Protein AF-0000000087034330 (afdb_homodimer)

Foldseek 3Di:
DDDPDDDDDDDPDDDDPPPPPPPPPPPPPPPPPVPPPPPDQWAWEEEPPDPDIDTHHLVVDDFDVRVVCVVCVVVVNPPQDDVPGQKFKWFQFQVRDIGGPDPDGSVVCSNTGRHMYIYTPVVVVVVVVVPDDPDDDPDD/DDDPDDDDDDCVDDPDPPPPPPPPPPPPPPPPPPPDVPPDQWAWEAEPPDPDIDTHHLVVDDADVRVQCVVCVVVVNPPQDDVPGQKFKWFQFPVRDIGGPDPDGSVVCSNTGRHMYIYTPVVVVCVVCPVPDPDPDDDD

Structure (mmCIF, N/CA/C/O backbone):
data_AF-0000000087034330-model_v1
#
loop_
_entity.id
_entity.type
_entity.pdbx_description
1 polymer 'Auxin-responsive protein'
#
loop_
_atom_site.group_PDB
_atom_site.id
_atom_site.type_symbol
_atom_site.label_atom_id
_atom_site.label_alt_id
_atom_site.label_comp_id
_atom_site.label_asym_id
_atom_site.label_entity_id
_atom_site.label_seq_id
_atom_site.pdbx_PDB_ins_code
_atom_site.Cartn_x
_atom_site.Cartn_y
_atom_site.Cartn_z
_atom_site.occupancy
_atom_site.B_iso_or_equiv
_atom_site.auth_seq_id
_atom_site.auth_comp_id
_atom_site.auth_asym_id
_atom_site.auth_atom_id
_atom_site.pdbx_PDB_model_num
ATOM 1 N N . MET A 1 1 ? -30.078 -72.5 56.219 1 22.84 1 MET A N 1
ATOM 2 C CA . MET A 1 1 ? -31.109 -72.312 55.219 1 22.84 1 MET A CA 1
ATOM 3 C C . MET A 1 1 ? -30.797 -71.125 54.344 1 22.84 1 MET A C 1
ATOM 5 O O . MET A 1 1 ? -30.25 -70.125 54.812 1 22.84 1 MET A O 1
ATOM 9 N N . PRO A 1 2 ? -31.312 -71.062 52.969 1 22.97 2 PRO A N 1
ATOM 10 C CA . PRO A 1 2 ? -30.938 -70.375 51.719 1 22.97 2 PRO A CA 1
ATOM 11 C C . PRO A 1 2 ? -31.031 -68.875 51.781 1 22.97 2 PRO A C 1
ATOM 13 O O . PRO A 1 2 ? -31.656 -68.312 52.688 1 22.97 2 PRO A O 1
ATOM 16 N N . VAL A 1 3 ? -31 -68.25 50.5 1 24.92 3 VAL A N 1
ATOM 17 C CA . VAL A 1 3 ? -30.5 -67.5 49.344 1 24.92 3 VAL A CA 1
ATOM 18 C C . VAL A 1 3 ? -31.484 -66.438 49 1 24.92 3 VAL A C 1
ATOM 20 O O . VAL A 1 3 ? -32.188 -66.5 48 1 24.92 3 VAL A O 1
ATOM 23 N N . ALA A 1 4 ? -32.156 -65.875 50.062 1 23.12 4 ALA A N 1
ATOM 24 C CA . ALA A 1 4 ? -33.375 -65.125 49.656 1 23.12 4 ALA A CA 1
ATOM 25 C C . ALA A 1 4 ? -33.062 -64.125 48.531 1 23.12 4 ALA A C 1
ATOM 27 O O . ALA A 1 4 ? -32.188 -63.281 48.688 1 23.12 4 ALA A O 1
ATOM 28 N N . SER A 1 5 ? -33.531 -64.375 47.312 1 20.45 5 SER A N 1
ATOM 29 C CA . SER A 1 5 ? -33.469 -64.125 45.875 1 20.45 5 SER A CA 1
ATOM 30 C C . SER A 1 5 ? -33.938 -62.719 45.562 1 20.45 5 SER A C 1
ATOM 32 O O . SER A 1 5 ? -33.438 -62.094 44.625 1 20.45 5 SER A O 1
ATOM 34 N N . HIS A 1 6 ? -35.125 -62.188 46.188 1 22.31 6 HIS A N 1
ATOM 35 C CA . HIS A 1 6 ? -36.094 -61.812 45.188 1 22.31 6 HIS A CA 1
ATOM 36 C C . HIS A 1 6 ? -35.75 -60.469 44.562 1 22.31 6 HIS A C 1
ATOM 38 O O . HIS A 1 6 ? -36.25 -60.156 43.469 1 22.31 6 HIS A O 1
ATOM 44 N N . ILE A 1 7 ? -35.438 -59.531 45.438 1 27.03 7 ILE A N 1
ATOM 45 C CA . ILE A 1 7 ? -36.219 -58.312 45.219 1 27.03 7 ILE A CA 1
ATOM 46 C C . ILE A 1 7 ? -35.844 -57.719 43.844 1 27.03 7 ILE A C 1
ATOM 48 O O . ILE A 1 7 ? -34.656 -57.5 43.562 1 27.03 7 ILE A O 1
ATOM 52 N N . ASP A 1 8 ? -36.781 -57.312 43.094 1 24.39 8 ASP A N 1
ATOM 53 C CA . ASP A 1 8 ? -37.375 -57.094 41.781 1 24.39 8 ASP A CA 1
ATOM 54 C C . ASP A 1 8 ? -36.656 -55.969 41.062 1 24.39 8 ASP A C 1
ATOM 56 O O . ASP A 1 8 ? -35.844 -55.25 41.656 1 24.39 8 ASP A O 1
ATOM 60 N N . GLN A 1 9 ? -37.375 -54.75 40.781 1 21.52 9 GLN A N 1
ATOM 61 C CA . GLN A 1 9 ? -37.969 -54.219 39.531 1 21.52 9 GLN A CA 1
ATOM 62 C C . GLN A 1 9 ? -37.031 -53.25 38.844 1 21.52 9 GLN A C 1
ATOM 64 O O . GLN A 1 9 ? -36.156 -52.656 39.5 1 21.52 9 GLN A O 1
ATOM 69 N N . ASN A 1 10 ? -37.438 -52.75 37.625 1 23.69 10 ASN A N 1
ATOM 70 C CA . ASN A 1 10 ? -37.062 -52.5 36.219 1 23.69 10 ASN A CA 1
ATOM 71 C C . ASN A 1 10 ? -36.438 -51.125 36.062 1 23.69 10 ASN A C 1
ATOM 73 O O . ASN A 1 10 ? -35.281 -51 35.625 1 23.69 10 ASN A O 1
ATOM 77 N N . PRO A 1 11 ? -37.25 -49.969 35.375 1 25.75 11 PRO A N 1
ATOM 78 C CA . PRO A 1 11 ? -37 -49.5 34 1 25.75 11 PRO A CA 1
ATOM 79 C C . PRO A 1 11 ? -36.25 -48.156 33.969 1 25.75 11 PRO A C 1
ATOM 81 O O . PRO A 1 11 ? -36.812 -47.125 34.344 1 25.75 11 PRO A O 1
ATOM 84 N N . ARG A 1 12 ? -35.406 -47.812 34.719 1 23.34 12 ARG A N 1
ATOM 85 C CA . ARG A 1 12 ? -35 -46.406 34.812 1 23.34 12 ARG A CA 1
ATOM 86 C C . ARG A 1 12 ? -34.562 -45.875 33.438 1 23.34 12 ARG A C 1
ATOM 88 O O . ARG A 1 12 ? -33.375 -45.688 33.188 1 23.34 12 ARG A O 1
ATOM 95 N N . THR A 1 13 ? -35.094 -46.344 32.281 1 22.84 13 THR A N 1
ATOM 96 C CA . THR A 1 13 ? -34.406 -46 31.047 1 22.84 13 THR A CA 1
ATOM 97 C C . THR A 1 13 ? -34.469 -44.5 30.781 1 22.84 13 THR A C 1
ATOM 99 O O . THR A 1 13 ? -33.781 -44 29.891 1 22.84 13 THR A O 1
ATOM 102 N N . SER A 1 14 ? -35.438 -43.719 31.312 1 21.75 14 SER A N 1
ATOM 103 C CA . SER A 1 14 ? -35.938 -42.844 30.266 1 21.75 14 SER A CA 1
ATOM 104 C C . SER A 1 14 ? -34.844 -41.938 29.703 1 21.75 14 SER A C 1
ATOM 106 O O . SER A 1 14 ? -33.75 -41.875 30.281 1 21.75 14 SER A O 1
ATOM 108 N N . LYS A 1 15 ? -35.281 -40.5 29.484 1 20.08 15 LYS A N 1
ATOM 109 C CA . LYS A 1 15 ? -35.438 -39.719 28.266 1 20.08 15 LYS A CA 1
ATOM 110 C C . LYS A 1 15 ? -34.156 -38.969 27.906 1 20.08 15 LYS A C 1
ATOM 112 O O . LYS A 1 15 ? -33.688 -39.094 26.781 1 20.08 15 LYS A O 1
ATOM 117 N N . GLY A 1 16 ? -34.031 -37.562 28.141 1 22.69 16 GLY A N 1
ATOM 118 C CA . GLY A 1 16 ? -34.062 -36.5 27.125 1 22.69 16 GLY A CA 1
ATOM 119 C C . GLY A 1 16 ? -32.688 -36.062 26.672 1 22.69 16 GLY A C 1
ATOM 120 O O . GLY A 1 16 ? -31.781 -35.906 27.484 1 22.69 16 GLY A O 1
ATOM 121 N N . HIS A 1 17 ? -32.312 -36.438 25.422 1 28.2 17 HIS A N 1
ATOM 122 C CA . HIS A 1 17 ? -31.234 -36.094 24.484 1 28.2 17 HIS A CA 1
ATOM 123 C C . HIS A 1 17 ? -31 -34.594 24.469 1 28.2 17 HIS A C 1
ATOM 125 O O . HIS A 1 17 ? -31.875 -33.812 24.047 1 28.2 17 HIS A O 1
ATOM 131 N N . LYS A 1 18 ? -30.562 -34.062 25.609 1 26.25 18 LYS A N 1
ATOM 132 C CA . LYS A 1 18 ? -30.188 -32.656 25.516 1 26.25 18 LYS A CA 1
ATOM 133 C C . LYS A 1 18 ? -29.422 -32.375 24.234 1 26.25 18 LYS A C 1
ATOM 135 O O . LYS A 1 18 ? -28.5 -33.094 23.875 1 26.25 18 LYS A O 1
ATOM 140 N N . GLN A 1 19 ? -30.141 -31.672 23.219 1 25.16 19 GLN A N 1
ATOM 141 C CA . GLN A 1 19 ? -29.734 -31.078 21.953 1 25.16 19 GLN A CA 1
ATOM 142 C C . GLN A 1 19 ? -28.406 -30.344 22.094 1 25.16 19 GLN A C 1
ATOM 144 O O . GLN A 1 19 ? -28.25 -29.5 22.984 1 25.16 19 GLN A O 1
ATOM 149 N N . VAL A 1 20 ? -27.312 -31.078 21.844 1 26.59 20 VAL A N 1
ATOM 150 C CA . VAL A 1 20 ? -26.031 -30.5 21.469 1 26.59 20 VAL A CA 1
ATOM 151 C C . VAL A 1 20 ? -26.234 -29.25 20.625 1 26.59 20 VAL A C 1
ATOM 153 O O . VAL A 1 20 ? -26.703 -29.328 19.484 1 26.59 20 VAL A O 1
ATOM 156 N N . ALA A 1 21 ? -26.75 -28.172 21.125 1 25.08 21 ALA A N 1
ATOM 157 C CA . ALA A 1 21 ? -26.766 -26.906 20.406 1 25.08 21 ALA A CA 1
ATOM 158 C C . ALA A 1 21 ? -25.453 -26.656 19.672 1 25.08 21 ALA A C 1
ATOM 160 O O . ALA A 1 21 ? -24.391 -26.656 20.281 1 25.08 21 ALA A O 1
ATOM 161 N N . SER A 1 22 ? -25.234 -27.25 18.531 1 21.88 22 SER A N 1
ATOM 162 C CA . SER A 1 22 ? -24.234 -26.906 17.531 1 21.88 22 SER A CA 1
ATOM 163 C C . SER A 1 22 ? -24.047 -25.406 17.422 1 21.88 22 SER A C 1
ATOM 165 O O . SER A 1 22 ? -25.016 -24.672 17.188 1 21.88 22 SER A O 1
ATOM 167 N N . LYS A 1 23 ? -23.297 -24.797 18.188 1 26.75 23 LYS A N 1
ATOM 168 C CA . LYS A 1 23 ? -22.797 -23.469 17.891 1 26.75 23 LYS A CA 1
ATOM 169 C C . LYS A 1 23 ? -22.516 -23.297 16.406 1 26.75 23 LYS A C 1
ATOM 171 O O . LYS A 1 23 ? -21.609 -23.938 15.867 1 26.75 23 LYS A O 1
ATOM 176 N N . THR A 1 24 ? -23.578 -23.266 15.555 1 25.16 24 THR A N 1
ATOM 177 C CA . THR A 1 24 ? -23.453 -22.766 14.188 1 25.16 24 THR A CA 1
ATOM 178 C C . THR A 1 24 ? -22.469 -21.609 14.125 1 25.16 24 THR A C 1
ATOM 180 O O . THR A 1 24 ? -22.625 -20.609 14.844 1 25.16 24 THR A O 1
ATOM 183 N N . VAL A 1 25 ? -21.172 -21.844 13.984 1 28.92 25 VAL A N 1
ATOM 184 C CA . VAL A 1 25 ? -20.297 -20.828 13.414 1 28.92 25 VAL A CA 1
ATOM 185 C C . VAL A 1 25 ? -21.062 -19.984 12.406 1 28.92 25 VAL A C 1
ATOM 187 O O . VAL A 1 25 ? -21.484 -20.484 11.359 1 28.92 25 VAL A O 1
ATOM 190 N N . THR A 1 26 ? -22.016 -19.25 12.922 1 28.05 26 THR A N 1
ATOM 191 C CA . THR A 1 26 ? -22.594 -18.25 12.023 1 28.05 26 THR A CA 1
ATOM 192 C C . THR A 1 26 ? -21.531 -17.719 11.062 1 28.05 26 THR A C 1
ATOM 194 O O . THR A 1 26 ? -20.406 -17.422 11.469 1 28.05 26 THR A O 1
ATOM 197 N N . GLN A 1 27 ? -21.359 -18.391 9.891 1 30.77 27 GLN A N 1
ATOM 198 C CA . GLN A 1 27 ? -20.781 -17.734 8.711 1 30.77 27 GLN A CA 1
ATOM 199 C C . GLN A 1 27 ? -21.031 -16.234 8.734 1 30.77 27 GLN A C 1
ATOM 201 O O . GLN A 1 27 ? -22.188 -15.789 8.75 1 30.77 27 GLN A O 1
ATOM 206 N N . GLY A 1 28 ? -20.375 -15.469 9.516 1 29.83 28 GLY A N 1
ATOM 207 C CA . GLY A 1 28 ? -20.438 -14.023 9.391 1 29.83 28 GLY A CA 1
ATOM 208 C C . GLY A 1 28 ? -20.875 -13.562 8.008 1 29.83 28 GLY A C 1
ATOM 209 O O . GLY A 1 28 ? -20.5 -14.172 7.004 1 29.83 28 GLY A O 1
ATOM 210 N N . MET A 1 29 ? -22.156 -13.172 7.848 1 29.58 29 MET A N 1
ATOM 211 C CA . MET A 1 29 ? -22.594 -12.453 6.652 1 29.58 29 MET A CA 1
ATOM 212 C C . MET A 1 29 ? -21.438 -11.648 6.051 1 29.58 29 MET A C 1
ATOM 214 O O . MET A 1 29 ? -20.875 -10.773 6.715 1 29.58 29 MET A O 1
ATOM 218 N N . GLN A 1 30 ? -20.5 -12.305 5.375 1 34.91 30 GLN A N 1
ATOM 219 C CA . GLN A 1 30 ? -19.781 -11.406 4.484 1 34.91 30 GLN A CA 1
ATOM 220 C C . GLN A 1 30 ? -20.703 -10.305 3.955 1 34.91 30 GLN A C 1
ATOM 222 O O . GLN A 1 30 ? -21.688 -10.586 3.273 1 34.91 30 GLN A O 1
ATOM 227 N N . ALA A 1 31 ? -21.172 -9.352 4.672 1 33.5 31 ALA A N 1
ATOM 228 C CA . ALA A 1 31 ? -21.844 -8.195 4.07 1 33.5 31 ALA A CA 1
ATOM 229 C C . ALA A 1 31 ? -21.453 -8.047 2.604 1 33.5 31 ALA A C 1
ATOM 231 O O . ALA A 1 31 ? -20.266 -8.062 2.266 1 33.5 31 ALA A O 1
ATOM 232 N N . LYS A 1 32 ? -22.266 -8.57 1.798 1 36.84 32 LYS A N 1
ATOM 233 C CA . LYS A 1 32 ? -22.141 -8.133 0.409 1 36.84 32 LYS A CA 1
ATOM 234 C C . LYS A 1 32 ? -21.812 -6.648 0.325 1 36.84 32 LYS A C 1
ATOM 236 O O . LYS A 1 32 ? -22.641 -5.797 0.634 1 36.84 32 LYS A O 1
ATOM 241 N N . GLN A 1 33 ? -20.75 -6.215 0.869 1 38.5 33 GLN A N 1
ATOM 242 C CA . GLN A 1 33 ? -20.438 -4.848 0.466 1 38.5 33 GLN A CA 1
ATOM 243 C C . GLN A 1 33 ? -20.812 -4.605 -0.993 1 38.5 33 GLN A C 1
ATOM 245 O O . GLN A 1 33 ? -20.391 -5.344 -1.881 1 38.5 33 GLN A O 1
ATOM 250 N N . GLY A 1 34 ? -22.031 -4.43 -1.205 1 38.91 34 GLY A N 1
ATOM 251 C CA . GLY A 1 34 ? -22.328 -3.902 -2.529 1 38.91 34 GLY A CA 1
ATOM 252 C C . GLY A 1 34 ? -21.109 -3.301 -3.209 1 38.91 34 GLY A C 1
ATOM 253 O O . GLY A 1 34 ? -20.375 -2.512 -2.602 1 38.91 34 GLY A O 1
ATOM 254 N N . TYR A 1 35 ? -20.469 -4.156 -4.012 1 43.53 35 TYR A N 1
ATOM 255 C CA . TYR A 1 35 ? -19.344 -3.678 -4.816 1 43.53 35 TYR A CA 1
ATOM 256 C C . TYR A 1 35 ? -19.641 -2.295 -5.387 1 43.53 35 TYR A C 1
ATOM 258 O O . TYR A 1 35 ? -20.359 -2.168 -6.383 1 43.53 35 TYR A O 1
ATOM 266 N N . GLU A 1 36 ? -20.031 -1.439 -4.613 1 48.94 36 GLU A N 1
ATOM 267 C CA . GLU A 1 36 ? -20.047 -0.091 -5.176 1 48.94 36 GLU A CA 1
ATOM 268 C C . GLU A 1 36 ? -18.828 0.141 -6.074 1 48.94 36 GLU A C 1
ATOM 270 O O . GLU A 1 36 ? -17.797 -0.518 -5.922 1 48.94 36 GLU A O 1
ATOM 275 N N . THR A 1 37 ? -18.984 0.687 -7.211 1 55.28 37 THR A N 1
ATOM 276 C CA . THR A 1 37 ? -18.031 1.048 -8.242 1 55.28 37 THR A CA 1
ATOM 277 C C . THR A 1 37 ? -16.688 1.464 -7.621 1 55.28 37 THR A C 1
ATOM 279 O O . THR A 1 37 ? -16.625 2.473 -6.918 1 55.28 37 THR A O 1
ATOM 282 N N . CYS A 1 38 ? -15.93 0.449 -7.383 1 61.28 38 CYS A N 1
ATOM 283 C CA . CYS A 1 38 ? -14.602 0.647 -6.801 1 61.28 38 CYS A CA 1
ATOM 284 C C . CYS A 1 38 ? -13.812 1.68 -7.59 1 61.28 38 CYS A C 1
ATOM 286 O O . CYS A 1 38 ? -13.641 1.543 -8.805 1 61.28 38 CYS A O 1
ATOM 288 N N . ILE A 1 39 ? -13.641 2.836 -7.082 1 68.56 39 ILE A N 1
ATOM 289 C CA . ILE A 1 39 ? -12.883 3.941 -7.66 1 68.56 39 ILE A CA 1
ATOM 290 C C . ILE A 1 39 ? -11.43 3.523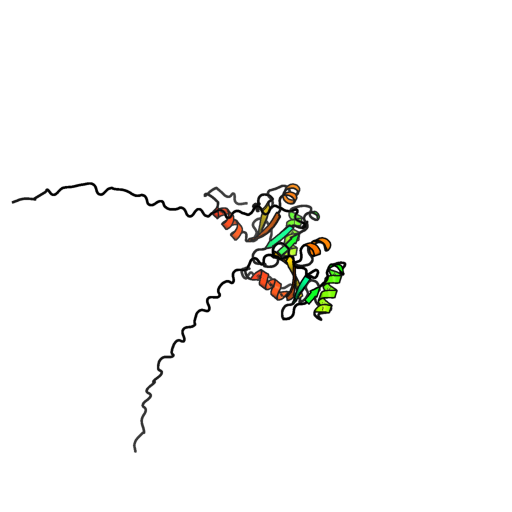 -7.859 1 68.56 39 ILE A C 1
ATOM 292 O O . ILE A 1 39 ? -10.758 4.008 -8.773 1 68.56 39 ILE A O 1
ATOM 296 N N . ARG A 1 40 ? -11.07 2.438 -7.234 1 82.75 40 ARG A N 1
ATOM 297 C CA . ARG A 1 40 ? -9.656 2.088 -7.32 1 82.75 40 ARG A CA 1
ATOM 298 C C . ARG A 1 40 ? -9.391 1.173 -8.508 1 82.75 40 ARG A C 1
ATOM 300 O O . ARG A 1 40 ? -9.961 0.083 -8.602 1 82.75 40 ARG A O 1
ATOM 307 N N . ARG A 1 41 ? -8.578 1.63 -9.359 1 88.88 41 ARG A N 1
ATOM 308 C CA . ARG A 1 41 ? -8.234 0.871 -10.562 1 88.88 41 ARG A CA 1
ATOM 309 C C . ARG A 1 41 ? -7.156 -0.166 -10.266 1 88.88 41 ARG A C 1
ATOM 311 O O . ARG A 1 41 ? -7.125 -1.23 -10.883 1 88.88 41 ARG A O 1
ATOM 318 N N . ARG A 1 42 ? -6.355 0.153 -9.281 1 96.44 42 ARG A N 1
ATOM 319 C CA . ARG A 1 42 ? -5.289 -0.781 -8.93 1 96.44 42 ARG A CA 1
ATOM 320 C C . ARG A 1 42 ? -5.773 -1.803 -7.906 1 96.44 42 ARG A C 1
ATOM 322 O O . ARG A 1 42 ? -6.805 -1.603 -7.262 1 96.44 42 ARG A O 1
ATOM 329 N N . VAL A 1 43 ? -5.074 -2.883 -7.824 1 98.38 43 VAL A N 1
ATOM 330 C CA . VAL A 1 43 ? -5.43 -3.961 -6.906 1 98.38 43 VAL A CA 1
ATOM 331 C C . VAL A 1 43 ? -4.57 -3.871 -5.645 1 98.38 43 VAL A C 1
ATOM 333 O O . VAL A 1 43 ? -3.346 -3.768 -5.727 1 98.38 43 VAL A O 1
ATOM 336 N N . LYS A 1 44 ? -5.219 -3.848 -4.492 1 98.62 44 LYS A N 1
ATOM 337 C CA . LYS A 1 44 ? -4.5 -3.836 -3.219 1 98.62 44 LYS A CA 1
ATOM 338 C C . LYS A 1 44 ? -3.723 -5.133 -3.016 1 98.62 44 LYS A C 1
ATOM 340 O O . LYS A 1 44 ? -4.207 -6.215 -3.363 1 98.62 44 LYS A O 1
ATOM 345 N N . VAL A 1 45 ? -2.584 -5.031 -2.432 1 98.81 45 VAL A N 1
ATOM 346 C CA . VAL A 1 45 ? -1.748 -6.172 -2.066 1 98.81 45 VAL A CA 1
ATOM 347 C C . VAL A 1 45 ? -1.395 -6.098 -0.583 1 98.81 45 VAL A C 1
ATOM 349 O O . VAL A 1 45 ? -0.862 -5.09 -0.114 1 98.81 45 VAL A O 1
ATOM 352 N N . HIS A 1 46 ? -1.719 -7.137 0.059 1 98.38 46 HIS A N 1
ATOM 353 C CA . HIS A 1 46 ? -1.386 -7.285 1.471 1 98.38 46 HIS A CA 1
ATOM 354 C C . HIS A 1 46 ? -0.425 -8.445 1.691 1 98.38 46 HIS A C 1
ATOM 356 O O . HIS A 1 46 ? -0.674 -9.562 1.226 1 98.38 46 HIS A O 1
ATOM 362 N N . MET A 1 47 ? 0.637 -8.117 2.389 1 97.62 47 MET A N 1
ATOM 363 C CA . MET A 1 47 ? 1.547 -9.203 2.756 1 97.62 47 MET A CA 1
ATOM 364 C C . MET A 1 47 ? 1.489 -9.477 4.254 1 97.62 47 MET A C 1
ATOM 366 O O . MET A 1 47 ? 1.472 -8.547 5.062 1 97.62 47 MET A O 1
ATOM 370 N N . GLN A 1 48 ? 1.461 -10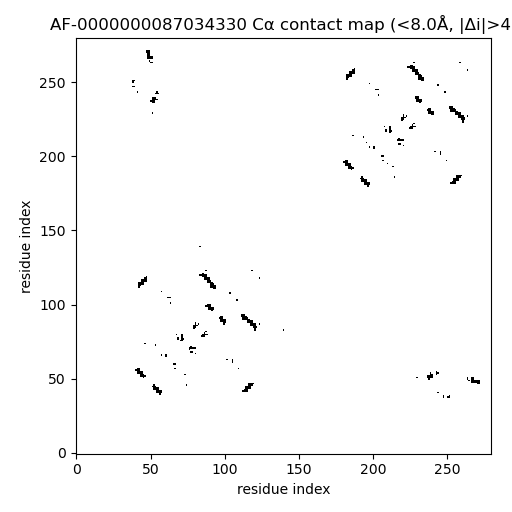.82 4.512 1 96.25 48 GLN A N 1
ATOM 371 C CA . GLN A 1 48 ? 1.492 -11.258 5.906 1 96.25 48 GLN A CA 1
ATOM 372 C C . GLN A 1 48 ? 2.654 -10.609 6.656 1 96.25 48 GLN A C 1
ATOM 374 O O . GLN A 1 48 ? 3.797 -10.656 6.195 1 96.25 48 GLN A O 1
ATOM 379 N N . GLY A 1 49 ? 2.266 -10.031 7.777 1 94.25 49 GLY A N 1
ATOM 380 C CA . GLY A 1 49 ? 3.285 -9.469 8.648 1 94.25 49 GLY A CA 1
ATOM 381 C C . GLY A 1 49 ? 3.613 -8.023 8.328 1 94.25 49 GLY A C 1
ATOM 382 O O . GLY A 1 49 ? 4.395 -7.383 9.031 1 94.25 49 GLY A O 1
ATOM 383 N N . ILE A 1 50 ? 3.137 -7.473 7.289 1 94.88 50 ILE A N 1
ATOM 384 C CA . ILE A 1 50 ? 3.354 -6.09 6.879 1 94.88 50 ILE A CA 1
ATOM 385 C C . ILE A 1 50 ? 2.066 -5.289 7.062 1 94.88 50 ILE A C 1
ATOM 387 O O . ILE A 1 50 ? 1.034 -5.617 6.473 1 94.88 50 ILE A O 1
ATOM 391 N N . ALA A 1 51 ? 2.08 -4.238 7.812 1 94.06 51 ALA A N 1
ATOM 392 C CA . ALA A 1 51 ? 0.888 -3.475 8.172 1 94.06 51 ALA A CA 1
ATOM 393 C C . ALA A 1 51 ? 0.467 -2.549 7.031 1 94.06 51 ALA A C 1
ATOM 395 O O . ALA A 1 51 ? -0.708 -2.195 6.914 1 94.06 51 ALA A O 1
ATOM 396 N N . VAL A 1 52 ? 1.424 -2.15 6.211 1 96.81 52 VAL A N 1
ATOM 397 C CA . VAL A 1 52 ? 1.169 -1.198 5.133 1 96.81 52 VAL A CA 1
ATOM 398 C C . VAL A 1 52 ? 0.936 -1.948 3.824 1 96.81 52 VAL A C 1
ATOM 400 O O . VAL A 1 52 ? 1.815 -2.672 3.352 1 96.81 52 VAL A O 1
ATOM 403 N N . ASP A 1 53 ? -0.234 -1.729 3.291 1 97.69 53 ASP A N 1
ATOM 404 C CA . ASP A 1 53 ? -0.57 -2.373 2.025 1 97.69 53 ASP A CA 1
ATOM 405 C C . ASP A 1 53 ? -0.01 -1.585 0.843 1 97.69 53 ASP A C 1
ATOM 407 O O . ASP A 1 53 ? 0.413 -0.437 0.999 1 97.69 53 ASP A O 1
ATOM 411 N N . ARG A 1 54 ? 0.075 -2.244 -0.312 1 98.38 54 ARG A N 1
ATOM 412 C CA . ARG A 1 54 ? 0.467 -1.681 -1.6 1 98.38 54 ARG A CA 1
ATOM 413 C C . ARG A 1 54 ? -0.636 -1.864 -2.637 1 98.38 54 ARG A C 1
ATOM 415 O O . ARG A 1 54 ? -1.638 -2.533 -2.373 1 98.38 54 ARG A O 1
ATOM 422 N N . ALA A 1 55 ? -0.545 -1.172 -3.709 1 98.56 55 ALA A N 1
ATOM 423 C CA . ALA A 1 55 ? -1.482 -1.304 -4.82 1 98.56 55 ALA A CA 1
ATOM 424 C C . ALA A 1 55 ? -0.746 -1.563 -6.133 1 98.56 55 ALA A C 1
ATOM 426 O O . ALA A 1 55 ? 0.194 -0.843 -6.477 1 98.56 55 ALA A O 1
ATOM 427 N N . VAL A 1 56 ? -1.236 -2.559 -6.895 1 98.62 56 VAL A N 1
ATOM 428 C CA . VAL A 1 56 ? -0.556 -2.936 -8.125 1 98.62 56 VAL A CA 1
ATOM 429 C C . VAL A 1 56 ? -1.478 -2.691 -9.32 1 98.62 56 VAL A C 1
ATOM 431 O O . VAL A 1 56 ? -2.682 -2.947 -9.242 1 98.62 56 VAL A O 1
ATOM 434 N N . ASP A 1 57 ? -0.839 -2.164 -10.383 1 98.12 57 ASP A N 1
ATOM 435 C CA . ASP A 1 57 ? -1.537 -1.961 -11.648 1 98.12 57 ASP A CA 1
ATOM 436 C C . ASP A 1 57 ? -1.428 -3.197 -12.539 1 98.12 57 ASP A C 1
ATOM 438 O O . ASP A 1 57 ? -0.424 -3.385 -13.227 1 98.12 57 ASP A O 1
ATOM 442 N N . LEU A 1 58 ? -2.469 -3.945 -12.68 1 98.06 58 LEU A N 1
ATOM 443 C CA . LEU A 1 58 ? -2.432 -5.18 -13.453 1 98.06 58 LEU A CA 1
ATOM 444 C C . LEU A 1 58 ? -2.396 -4.887 -14.953 1 98.06 58 LEU A C 1
ATOM 446 O O . LEU A 1 58 ? -1.931 -5.711 -15.742 1 98.06 58 LEU A O 1
ATOM 450 N N . THR A 1 59 ? -2.861 -3.688 -15.328 1 96.88 59 THR A N 1
ATOM 451 C CA . THR A 1 59 ? -2.928 -3.361 -16.75 1 96.88 59 THR A CA 1
ATOM 452 C C . THR A 1 59 ? -1.528 -3.141 -17.312 1 96.88 59 THR A C 1
ATOM 454 O O . THR A 1 59 ? -1.339 -3.152 -18.531 1 96.88 59 THR A O 1
ATOM 457 N N . ALA A 1 60 ? -0.613 -2.957 -16.422 1 97.12 60 ALA A N 1
ATOM 458 C CA . ALA A 1 60 ? 0.765 -2.734 -16.844 1 97.12 60 ALA A CA 1
ATOM 459 C C . ALA A 1 60 ? 1.527 -4.051 -16.953 1 97.12 60 ALA A C 1
ATOM 461 O O . ALA A 1 60 ? 2.707 -4.066 -17.312 1 97.12 60 ALA A O 1
ATOM 462 N N . LEU A 1 61 ? 0.882 -5.168 -16.656 1 98.31 61 LEU A N 1
ATOM 463 C CA . LEU A 1 61 ? 1.54 -6.469 -16.609 1 98.31 61 LEU A CA 1
ATOM 464 C C . LEU A 1 61 ? 1.037 -7.367 -17.734 1 98.31 61 LEU A C 1
ATOM 466 O O . LEU A 1 61 ? -0.122 -7.266 -18.141 1 98.31 61 LEU A O 1
ATOM 470 N N . LYS A 1 62 ? 1.854 -8.266 -18.125 1 98.06 62 LYS A N 1
ATOM 471 C CA . LYS A 1 62 ? 1.528 -9.117 -19.266 1 98.06 62 LYS A CA 1
ATOM 472 C C . LYS A 1 62 ? 1.128 -10.516 -18.812 1 98.06 62 LYS A C 1
ATOM 474 O O . LYS A 1 62 ? 0.619 -11.312 -19.609 1 98.06 62 LYS A O 1
ATOM 479 N N . GLY A 1 63 ? 1.468 -10.82 -17.594 1 98.25 63 GLY A N 1
ATOM 480 C CA . GLY A 1 63 ? 1.188 -12.164 -17.109 1 98.25 63 GLY A CA 1
ATOM 481 C C . GLY A 1 63 ? 1.645 -12.383 -15.68 1 98.25 63 GLY A C 1
ATOM 482 O O . GLY A 1 63 ? 2.043 -11.43 -15 1 98.25 63 GLY A O 1
ATOM 483 N N . TYR A 1 64 ? 1.647 -13.602 -15.32 1 98 64 TYR A N 1
ATOM 484 C CA . TYR A 1 64 ? 1.928 -13.969 -13.938 1 98 64 TYR A CA 1
ATOM 485 C C . TYR A 1 64 ? 3.398 -13.75 -13.602 1 98 64 TYR A C 1
ATOM 487 O O . TYR A 1 64 ? 3.738 -13.406 -12.469 1 98 64 TYR A O 1
ATOM 495 N N . ASP A 1 65 ? 4.215 -14.008 -14.547 1 97.5 65 ASP A N 1
ATOM 496 C CA . ASP A 1 65 ? 5.633 -13.766 -14.281 1 97.5 65 ASP A CA 1
ATOM 497 C C . ASP A 1 65 ? 5.887 -12.305 -13.93 1 97.5 65 ASP A C 1
ATOM 499 O O . ASP A 1 65 ? 6.617 -12.008 -12.984 1 97.5 65 ASP A O 1
ATOM 503 N N . ASP A 1 66 ? 5.277 -11.43 -14.719 1 98.38 66 ASP A N 1
ATOM 504 C CA . ASP A 1 66 ? 5.391 -10 -14.422 1 98.38 66 ASP A CA 1
ATOM 505 C C . ASP A 1 66 ? 4.812 -9.68 -13.039 1 98.38 66 ASP A C 1
ATOM 507 O O . ASP A 1 66 ? 5.375 -8.875 -12.297 1 98.38 66 ASP A O 1
ATOM 511 N N . LEU A 1 67 ? 3.711 -10.297 -12.695 1 98.56 67 LEU A N 1
ATOM 512 C CA . LEU A 1 67 ? 3.094 -10.062 -11.391 1 98.56 67 LEU A CA 1
ATOM 513 C C . LEU A 1 67 ? 4.035 -10.469 -10.266 1 98.56 67 LEU A C 1
ATOM 515 O O . LEU A 1 67 ? 4.254 -9.703 -9.32 1 98.56 67 LEU A O 1
ATOM 519 N N . ARG A 1 68 ? 4.512 -11.602 -10.391 1 98.06 68 ARG A N 1
ATOM 520 C CA . ARG A 1 68 ? 5.441 -12.109 -9.383 1 98.06 68 ARG A CA 1
ATOM 521 C C . ARG A 1 68 ? 6.605 -11.141 -9.18 1 98.06 68 ARG A C 1
ATOM 523 O O . ARG A 1 68 ? 6.918 -10.766 -8.047 1 98.06 68 ARG A O 1
ATOM 530 N N . ILE A 1 69 ? 7.258 -10.773 -10.25 1 98 69 ILE A N 1
ATOM 531 C CA . ILE A 1 69 ? 8.414 -9.883 -10.203 1 98 69 ILE A CA 1
ATOM 532 C C . ILE A 1 69 ? 8.016 -8.562 -9.555 1 98 69 ILE A C 1
ATOM 534 O O . ILE A 1 69 ? 8.742 -8.031 -8.711 1 98 69 ILE A O 1
ATOM 538 N N . GLU A 1 70 ? 6.871 -7.988 -9.992 1 98.38 70 GLU A N 1
ATOM 539 C CA . GLU A 1 70 ? 6.398 -6.719 -9.453 1 98.38 70 GLU A CA 1
ATOM 540 C C . GLU A 1 70 ? 6.145 -6.812 -7.953 1 98.38 70 GLU A C 1
ATOM 542 O O . GLU A 1 70 ? 6.551 -5.926 -7.195 1 98.38 70 GLU A O 1
ATOM 547 N N . LEU A 1 71 ? 5.523 -7.918 -7.523 1 98.56 71 LEU A N 1
ATOM 548 C CA . LEU A 1 71 ? 5.254 -8.109 -6.102 1 98.56 71 LEU A CA 1
ATOM 549 C C . LEU A 1 71 ? 6.555 -8.258 -5.316 1 98.56 71 LEU A C 1
ATOM 551 O O . LEU A 1 71 ? 6.688 -7.707 -4.223 1 98.56 71 LEU A O 1
ATOM 555 N N . GLU A 1 72 ? 7.43 -8.961 -5.836 1 98.19 72 GLU A N 1
ATOM 556 C CA . GLU A 1 72 ? 8.727 -9.133 -5.191 1 98.19 72 GLU A CA 1
ATOM 557 C C . GLU A 1 72 ? 9.438 -7.789 -5.012 1 98.19 72 GLU A C 1
ATOM 559 O O . GLU A 1 72 ? 10.047 -7.535 -3.973 1 98.19 72 GLU A O 1
ATOM 564 N N . LYS A 1 73 ? 9.367 -6.988 -5.965 1 97.38 73 LYS A N 1
ATOM 565 C CA . LYS A 1 73 ? 9.945 -5.648 -5.887 1 97.38 73 LYS A CA 1
ATOM 566 C C . LYS A 1 73 ? 9.234 -4.805 -4.832 1 97.38 73 LYS A C 1
ATOM 568 O O . LYS A 1 73 ? 9.883 -4.141 -4.02 1 97.38 73 LYS A O 1
ATOM 573 N N . MET A 1 74 ? 7.922 -4.871 -4.836 1 96.81 74 MET A N 1
ATOM 574 C CA . MET A 1 74 ? 7.102 -4.062 -3.936 1 96.81 74 MET A CA 1
ATOM 575 C C . MET A 1 74 ? 7.418 -4.379 -2.479 1 96.81 74 MET A C 1
ATOM 577 O O . MET A 1 74 ? 7.434 -3.484 -1.632 1 96.81 74 MET A O 1
ATOM 581 N N . PHE A 1 75 ? 7.742 -5.574 -2.191 1 96.19 75 PHE A N 1
ATOM 582 C CA . PHE A 1 75 ? 7.875 -5.984 -0.798 1 96.19 75 PHE A CA 1
ATOM 583 C C . PHE A 1 75 ? 9.305 -6.418 -0.493 1 96.19 75 PHE A C 1
ATOM 585 O O . PHE A 1 75 ? 9.578 -6.98 0.569 1 96.19 75 PHE A O 1
ATOM 592 N N . GLY A 1 76 ? 10.172 -6.223 -1.446 1 94.25 76 GLY A N 1
ATOM 593 C CA . GLY A 1 76 ? 11.586 -6.484 -1.222 1 94.25 76 GLY A CA 1
ATOM 594 C C . GLY A 1 76 ? 11.891 -7.953 -0.99 1 94.25 76 GLY A C 1
ATOM 595 O O . GLY A 1 76 ? 12.688 -8.297 -0.113 1 94.25 76 GLY A O 1
ATOM 596 N N . MET A 1 77 ? 11.219 -8.82 -1.744 1 94.19 77 MET A N 1
ATOM 597 C CA . MET A 1 77 ? 11.398 -10.258 -1.56 1 94.19 77 MET A CA 1
ATOM 598 C C . MET A 1 77 ? 11.844 -10.914 -2.857 1 94.19 77 MET A C 1
ATOM 600 O O . MET A 1 77 ? 11.273 -11.922 -3.275 1 94.19 77 MET A O 1
ATOM 604 N N . LYS A 1 78 ? 12.836 -10.406 -3.439 1 93 78 LYS A N 1
ATOM 605 C CA . LYS A 1 78 ? 13.289 -10.867 -4.75 1 93 78 LYS A CA 1
ATOM 606 C C . LYS A 1 78 ? 13.547 -12.375 -4.746 1 93 78 LYS A C 1
ATOM 608 O O . LYS A 1 78 ? 14.297 -12.883 -3.91 1 93 78 LYS A O 1
ATOM 613 N N . GLY A 1 79 ? 12.891 -13.102 -5.629 1 94.56 79 GLY A N 1
ATOM 614 C CA . GLY A 1 79 ? 13.117 -14.523 -5.867 1 94.56 79 GLY A CA 1
ATOM 615 C C . GLY A 1 79 ? 12.391 -15.414 -4.879 1 94.56 79 GLY A C 1
ATOM 616 O O . GLY A 1 79 ? 12.625 -16.625 -4.848 1 94.56 79 GLY A O 1
ATOM 617 N N . GLU A 1 80 ? 11.516 -14.875 -4.094 1 95.56 80 GLU A N 1
ATOM 618 C CA . GLU A 1 80 ? 10.93 -15.672 -3.023 1 95.56 80 GLU A CA 1
ATOM 619 C C . GLU A 1 80 ? 9.508 -16.109 -3.373 1 95.56 80 GLU A C 1
ATOM 621 O O . GLU A 1 80 ? 8.914 -16.938 -2.672 1 95.56 80 GLU A O 1
ATOM 626 N N . LEU A 1 81 ? 9.016 -15.68 -4.48 1 96.75 81 LEU A N 1
ATOM 627 C CA . LEU A 1 81 ? 7.637 -16 -4.84 1 96.75 81 LEU A CA 1
ATOM 628 C C . LEU A 1 81 ? 7.598 -17.062 -5.934 1 96.75 81 LEU A C 1
ATOM 630 O O . LEU A 1 81 ? 6.773 -16.984 -6.848 1 96.75 81 LEU A O 1
ATOM 634 N N . TYR A 1 82 ? 8.461 -17.984 -5.844 1 93.5 82 TYR A N 1
ATOM 635 C CA . TYR A 1 82 ? 8.445 -19.109 -6.77 1 93.5 82 TYR A CA 1
ATOM 636 C C . TYR A 1 82 ? 7.559 -20.234 -6.25 1 93.5 82 TYR A C 1
ATOM 638 O O . TYR A 1 82 ? 7.199 -20.25 -5.07 1 93.5 82 TYR A O 1
ATOM 646 N N . CYS A 1 83 ? 7.18 -21.062 -7.227 1 88.69 83 CYS A N 1
ATOM 647 C CA . CYS A 1 83 ? 6.316 -22.188 -6.875 1 88.69 83 CYS A CA 1
ATOM 648 C C . CYS A 1 83 ? 6.977 -23.078 -5.832 1 88.69 83 CYS A C 1
ATOM 650 O O . CYS A 1 83 ? 8.133 -23.469 -5.992 1 88.69 83 CYS A O 1
ATOM 652 N N . GLY A 1 84 ? 6.227 -23.297 -4.836 1 91.5 84 GLY A N 1
ATOM 653 C CA . GLY A 1 84 ? 6.75 -24.156 -3.785 1 91.5 84 GLY A CA 1
ATOM 654 C C . GLY A 1 84 ? 7.656 -23.438 -2.812 1 91.5 84 GLY A C 1
ATOM 655 O O . GLY A 1 84 ? 8.227 -24.047 -1.907 1 91.5 84 GLY A O 1
ATOM 656 N N . GLY A 1 85 ? 7.859 -22.172 -2.996 1 94.56 85 GLY A N 1
ATOM 657 C CA . GLY A 1 85 ? 8.695 -21.375 -2.115 1 94.56 85 GLY A CA 1
ATOM 658 C C . GLY A 1 85 ? 8.031 -21.047 -0.793 1 94.56 85 GLY A C 1
ATOM 659 O O . GLY A 1 85 ? 6.957 -21.562 -0.487 1 94.56 85 GLY A O 1
ATOM 660 N N . PRO A 1 86 ? 8.672 -20.203 0.027 1 96.94 86 PRO A N 1
ATOM 661 C CA . PRO A 1 86 ? 8.203 -19.922 1.385 1 96.94 86 PRO A CA 1
ATOM 662 C C . PRO A 1 86 ? 6.93 -19.078 1.404 1 96.94 86 PRO A C 1
ATOM 664 O O . PRO A 1 86 ? 6.23 -19.031 2.42 1 96.94 86 PRO A O 1
ATOM 667 N N . TRP A 1 87 ? 6.703 -18.422 0.305 1 97.75 87 TRP A N 1
ATOM 668 C CA . TRP A 1 87 ? 5.539 -17.547 0.209 1 97.75 87 TRP A CA 1
ATOM 669 C C . TRP A 1 87 ? 4.613 -18 -0.913 1 97.75 87 TRP A C 1
ATOM 671 O O . TRP A 1 87 ? 5.062 -18.578 -1.908 1 97.75 87 TRP A O 1
ATOM 681 N N . SER A 1 88 ? 3.396 -17.719 -0.697 1 97.25 88 SER A N 1
ATOM 682 C CA . SER A 1 88 ? 2.361 -17.969 -1.692 1 97.25 88 SER A CA 1
ATOM 683 C C . SER A 1 88 ? 1.521 -16.719 -1.95 1 97.25 88 SER A C 1
ATOM 685 O O . SER A 1 88 ? 1.273 -15.938 -1.034 1 97.25 88 SER A O 1
ATOM 687 N N . ILE A 1 89 ? 1.077 -16.594 -3.164 1 98.69 89 ILE A N 1
ATOM 688 C CA . ILE A 1 89 ? 0.177 -15.5 -3.539 1 98.69 89 ILE A CA 1
ATOM 689 C C . ILE A 1 89 ? -1.249 -16.031 -3.664 1 98.69 89 ILE A C 1
ATOM 691 O O . ILE A 1 89 ? -1.504 -16.969 -4.422 1 98.69 89 ILE A O 1
ATOM 695 N N . VAL A 1 90 ? -2.133 -15.461 -2.932 1 98.5 90 VAL A N 1
ATOM 696 C CA . VAL A 1 90 ? -3.555 -15.781 -3.014 1 98.5 90 VAL A CA 1
ATOM 697 C C . VAL A 1 90 ? -4.359 -14.5 -3.24 1 98.5 90 VAL A C 1
ATOM 699 O O . VAL A 1 90 ? -3.807 -13.398 -3.199 1 98.5 90 VAL A O 1
ATOM 702 N N . PHE A 1 91 ? -5.586 -14.719 -3.568 1 98.44 91 PHE A N 1
ATOM 703 C CA . PHE A 1 91 ? -6.391 -13.531 -3.832 1 98.44 91 PHE A CA 1
ATOM 704 C C . PHE A 1 91 ? -7.859 -13.797 -3.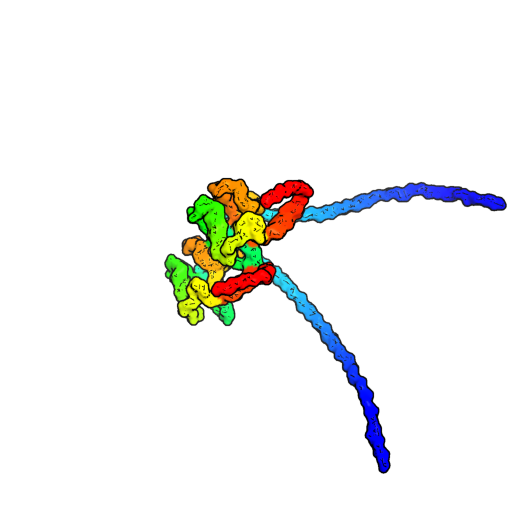525 1 98.44 91 PHE A C 1
ATOM 706 O O . PHE A 1 91 ? -8.289 -14.953 -3.467 1 98.44 91 PHE A O 1
ATOM 713 N N . ILE A 1 92 ? -8.609 -12.703 -3.285 1 98.25 92 ILE A N 1
ATOM 714 C CA . ILE A 1 92 ? -10.07 -12.727 -3.219 1 98.25 92 ILE A CA 1
ATOM 715 C C . ILE A 1 92 ? -10.648 -12.453 -4.605 1 98.25 92 ILE A C 1
ATOM 717 O O . ILE A 1 92 ? -10.289 -11.469 -5.25 1 98.25 92 ILE A O 1
ATOM 721 N N . ASP A 1 93 ? -11.531 -13.328 -4.984 1 96.81 93 ASP A N 1
ATOM 722 C CA . ASP A 1 93 ? -12.133 -13.125 -6.301 1 96.81 93 ASP A CA 1
ATOM 723 C C . ASP A 1 93 ? -13.406 -12.289 -6.199 1 96.81 93 ASP A C 1
ATOM 725 O O . ASP A 1 93 ? -13.719 -11.75 -5.137 1 96.81 93 ASP A O 1
ATOM 729 N N . ASP A 1 94 ? -14.133 -12.148 -7.34 1 95.5 94 ASP A N 1
ATOM 730 C CA . ASP A 1 94 ? -15.297 -11.266 -7.422 1 95.5 94 ASP A CA 1
ATOM 731 C C . ASP A 1 94 ? -16.484 -11.844 -6.652 1 95.5 94 ASP A C 1
ATOM 733 O O . ASP A 1 94 ? -17.453 -11.133 -6.371 1 95.5 94 ASP A O 1
ATOM 737 N N . GLU A 1 95 ? -16.328 -13.141 -6.215 1 95.88 95 GLU A N 1
ATOM 738 C CA . GLU A 1 95 ? -17.359 -13.773 -5.402 1 95.88 95 GLU A CA 1
ATOM 739 C C . GLU A 1 95 ? -17 -13.742 -3.92 1 95.88 95 GLU A C 1
ATOM 741 O O . GLU A 1 95 ? -17.781 -14.156 -3.07 1 95.88 95 GLU A O 1
ATOM 746 N N . GLY A 1 96 ? -15.797 -13.32 -3.646 1 96.12 96 GLY A N 1
ATOM 747 C CA . GLY A 1 96 ? -15.367 -13.219 -2.26 1 96.12 96 GLY A CA 1
ATOM 748 C C . GLY A 1 96 ? -14.633 -14.453 -1.771 1 96.12 96 GLY A C 1
ATOM 749 O O . GLY A 1 96 ? -14.336 -14.57 -0.581 1 96.12 96 GLY A O 1
ATOM 750 N N . ASP A 1 97 ? -14.375 -15.375 -2.662 1 96.38 97 ASP A N 1
ATOM 751 C CA . ASP A 1 97 ? -13.633 -16.578 -2.307 1 96.38 97 ASP A CA 1
ATOM 752 C C . ASP A 1 97 ? -12.125 -16.359 -2.41 1 96.38 97 ASP A C 1
ATOM 754 O O . ASP A 1 97 ? -11.656 -15.68 -3.334 1 96.38 97 ASP A O 1
ATOM 758 N N . MET A 1 98 ? -11.391 -16.953 -1.494 1 96.75 98 MET A N 1
ATOM 759 C CA . MET A 1 98 ? -9.938 -16.922 -1.59 1 96.75 98 MET A CA 1
ATOM 760 C C . MET A 1 98 ? -9.43 -18 -2.549 1 96.75 98 MET A C 1
ATOM 762 O O . MET A 1 98 ? -9.773 -19.172 -2.402 1 96.75 98 MET A O 1
ATOM 766 N N . MET A 1 99 ? -8.617 -17.531 -3.543 1 97.75 99 MET A N 1
ATOM 767 C CA . MET A 1 99 ? -8.117 -18.406 -4.609 1 97.75 99 MET A CA 1
ATOM 768 C C . MET A 1 99 ? -6.598 -18.344 -4.688 1 97.75 99 MET A C 1
ATOM 770 O O . MET A 1 99 ? -5.996 -17.297 -4.453 1 97.75 99 MET A O 1
ATOM 774 N N . LEU A 1 100 ? -5.98 -19.5 -4.98 1 96.69 100 LEU A N 1
ATOM 775 C CA . LEU A 1 100 ? -4.559 -19.5 -5.305 1 96.69 100 LEU A CA 1
ATOM 776 C C . LEU A 1 100 ? -4.309 -18.812 -6.637 1 96.69 100 LEU A C 1
ATOM 778 O O . LEU A 1 100 ? -5.039 -19.031 -7.605 1 96.69 100 LEU A O 1
ATOM 782 N N . VAL A 1 101 ? -3.301 -18.031 -6.672 1 98 101 VAL A N 1
ATOM 783 C CA . VAL A 1 101 ? -2.945 -17.359 -7.91 1 98 101 VAL A CA 1
ATOM 784 C C . VAL A 1 101 ? -2.277 -18.344 -8.867 1 98 101 VAL A C 1
ATOM 786 O O . VAL A 1 101 ? -1.417 -19.125 -8.461 1 98 101 VAL A O 1
ATOM 789 N N . GLY A 1 102 ? -2.631 -18.281 -10.188 1 97 102 GLY A N 1
ATOM 790 C CA . GLY A 1 102 ? -1.909 -19.047 -11.188 1 97 102 GLY A CA 1
ATOM 791 C C . GLY A 1 102 ? -2.779 -20.062 -11.906 1 97 102 GLY A C 1
ATOM 792 O O . GLY A 1 102 ? -2.395 -20.594 -12.953 1 97 102 GLY A O 1
ATOM 793 N N . ASP A 1 103 ? -4.008 -20.266 -11.383 1 96 103 ASP A N 1
ATOM 794 C CA . ASP A 1 103 ? -4.836 -21.328 -11.953 1 96 103 ASP A CA 1
ATOM 795 C C . ASP A 1 103 ? -5.68 -20.797 -13.109 1 96 103 ASP A C 1
ATOM 797 O O . ASP A 1 103 ? -6.059 -21.562 -14 1 96 103 ASP A O 1
ATOM 801 N N . ASP A 1 104 ? -5.988 -19.641 -13.18 1 97.31 104 ASP A N 1
ATOM 802 C CA . ASP A 1 104 ? -6.805 -19.031 -14.219 1 97.31 104 ASP A CA 1
ATOM 803 C C . ASP A 1 104 ? -5.934 -18.422 -15.312 1 97.31 104 ASP A C 1
ATOM 805 O O . ASP A 1 104 ? -4.812 -17.969 -15.055 1 97.31 104 ASP A O 1
ATOM 809 N N . PRO A 1 105 ? -6.504 -18.344 -16.578 1 97.81 105 PRO A N 1
ATOM 810 C CA . PRO A 1 105 ? -5.801 -17.5 -17.547 1 97.81 105 PRO A CA 1
ATOM 811 C C . PRO A 1 105 ? -5.641 -16.062 -17.078 1 97.81 105 PRO A C 1
ATOM 813 O O . PRO A 1 105 ? -6.535 -15.516 -16.438 1 97.81 105 PRO A O 1
ATOM 816 N N . TRP A 1 106 ? -4.566 -15.391 -17.422 1 98.25 106 TRP A N 1
ATOM 817 C CA . TRP A 1 106 ? -4.176 -14.07 -16.938 1 98.25 106 TRP A CA 1
ATOM 818 C C . TRP A 1 106 ? -5.305 -13.062 -17.125 1 98.25 106 TRP A C 1
ATOM 820 O O . TRP A 1 106 ? -5.637 -12.32 -16.203 1 98.25 106 TRP A O 1
ATOM 830 N N . VAL A 1 107 ? -5.934 -13.102 -18.328 1 98.06 107 VAL A N 1
ATOM 831 C CA . VAL A 1 107 ? -6.984 -12.141 -18.656 1 98.06 107 VAL A CA 1
ATOM 832 C C . VAL A 1 107 ? -8.156 -12.32 -17.688 1 98.06 107 VAL A C 1
ATOM 834 O O . VAL A 1 107 ? -8.727 -11.336 -17.203 1 98.06 107 VAL A O 1
ATOM 837 N N . GLU A 1 108 ? -8.484 -13.562 -17.438 1 98 108 GLU A N 1
ATOM 838 C CA . GLU A 1 108 ? -9.57 -13.852 -16.516 1 98 108 GLU A CA 1
ATOM 839 C C . GLU A 1 108 ? -9.203 -13.445 -15.094 1 98 108 GLU A C 1
ATOM 841 O O . GLU A 1 108 ? -10.023 -12.883 -14.367 1 98 108 GLU A O 1
ATOM 846 N N . PHE A 1 109 ? -7.996 -13.75 -14.648 1 98.38 109 PHE A N 1
ATOM 847 C CA . PHE A 1 109 ? -7.512 -13.352 -13.336 1 98.38 109 PHE A CA 1
ATOM 848 C C . PHE A 1 109 ? -7.691 -11.852 -13.125 1 98.38 109 PHE A C 1
ATOM 850 O O . PHE A 1 109 ? -8.211 -11.422 -12.094 1 98.38 109 PHE A O 1
ATOM 857 N N . CYS A 1 110 ? -7.367 -11.047 -14.117 1 98.19 110 CYS A N 1
ATOM 858 C CA . CYS A 1 110 ? -7.41 -9.594 -14.023 1 98.19 110 CYS A CA 1
ATOM 859 C C . CYS A 1 110 ? -8.836 -9.102 -13.836 1 98.19 110 CYS A C 1
ATOM 861 O O . CYS A 1 110 ? -9.062 -8.047 -13.234 1 98.19 110 CYS A O 1
ATOM 863 N N . LYS A 1 111 ? -9.773 -9.812 -14.336 1 96.88 111 LYS A N 1
ATOM 864 C CA . LYS A 1 111 ? -11.18 -9.422 -14.211 1 96.88 111 LYS A CA 1
ATOM 865 C C . LYS A 1 111 ? -11.742 -9.867 -12.859 1 96.88 111 LYS A C 1
ATOM 867 O O . LYS A 1 111 ? -12.656 -9.227 -12.328 1 96.88 111 LYS A O 1
ATOM 872 N N . LEU A 1 112 ? -11.195 -10.922 -12.266 1 96.25 112 LEU A N 1
ATOM 873 C CA . LEU A 1 112 ? -11.781 -11.57 -11.102 1 96.25 112 LEU A CA 1
ATOM 874 C C . LEU A 1 112 ? -11.188 -11.016 -9.812 1 96.25 112 LEU A C 1
ATOM 876 O O . LEU A 1 112 ? -11.867 -10.953 -8.781 1 96.25 112 LEU A O 1
ATOM 880 N N . VAL A 1 113 ? -9.922 -10.633 -9.82 1 98.25 113 VAL A N 1
ATOM 881 C CA . VAL A 1 113 ? -9.164 -10.367 -8.602 1 98.25 113 VAL A CA 1
ATOM 882 C C . VAL A 1 113 ? -9.672 -9.094 -7.941 1 98.25 113 VAL A C 1
ATOM 884 O O . VAL A 1 113 ? -9.836 -8.062 -8.602 1 98.25 113 VAL A O 1
ATOM 887 N N . ARG A 1 114 ? -9.859 -9.133 -6.637 1 97.5 114 ARG A N 1
ATOM 888 C CA . ARG A 1 114 ? -10.289 -7.969 -5.871 1 97.5 114 ARG A CA 1
ATOM 889 C C . ARG A 1 114 ? -9.203 -7.527 -4.895 1 97.5 114 ARG A C 1
ATOM 891 O O . ARG A 1 114 ? -9.055 -6.336 -4.621 1 97.5 114 ARG A O 1
ATOM 898 N N . LYS A 1 115 ? -8.477 -8.438 -4.367 1 98.56 115 LYS A N 1
ATOM 899 C CA . LYS A 1 115 ? -7.371 -8.172 -3.449 1 98.56 115 LYS A CA 1
ATOM 900 C C . LYS A 1 115 ? -6.359 -9.312 -3.463 1 98.56 115 LYS A C 1
ATOM 902 O O . LYS A 1 115 ? -6.738 -10.484 -3.504 1 98.56 115 LYS A O 1
ATOM 907 N N . ILE A 1 116 ? -5.113 -8.953 -3.449 1 98.81 116 ILE A N 1
ATOM 908 C CA . ILE A 1 116 ? -4.039 -9.938 -3.449 1 98.81 116 ILE A CA 1
ATOM 909 C C . ILE A 1 116 ? -3.422 -10.031 -2.055 1 98.81 116 ILE A C 1
ATOM 911 O O . ILE A 1 116 ? -3.201 -9.008 -1.398 1 98.81 116 ILE A O 1
ATOM 915 N N . TYR A 1 117 ? -3.164 -11.289 -1.706 1 98.69 117 TYR A N 1
ATOM 916 C CA . TYR A 1 117 ? -2.482 -1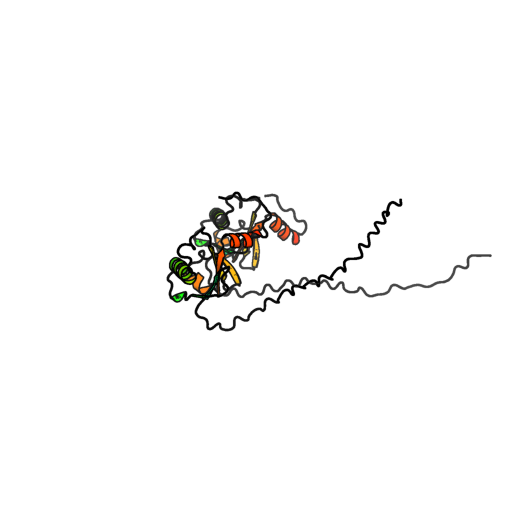1.57 -0.447 1 98.69 117 TYR A CA 1
ATOM 917 C C . TYR A 1 117 ? -1.214 -12.383 -0.682 1 98.69 117 TYR A C 1
ATOM 919 O O . TYR A 1 117 ? -1.193 -13.281 -1.521 1 98.69 117 TYR A O 1
ATOM 927 N N . ILE A 1 118 ? -0.24 -12 0.079 1 98.5 118 ILE A N 1
ATOM 928 C CA . ILE A 1 118 ? 0.968 -12.82 0.147 1 98.5 118 ILE A CA 1
ATOM 929 C C . ILE A 1 118 ? 1.116 -13.406 1.55 1 98.5 118 ILE A C 1
ATOM 931 O O . ILE A 1 118 ? 1.369 -12.672 2.51 1 98.5 118 ILE A O 1
ATOM 935 N N . TYR A 1 119 ? 0.96 -14.656 1.619 1 97.94 119 TYR A N 1
ATOM 936 C CA . TYR A 1 119 ? 1.057 -15.398 2.873 1 97.94 119 TYR A CA 1
ATOM 937 C C . TYR A 1 119 ? 2.168 -16.438 2.809 1 97.94 119 TYR A C 1
ATOM 939 O O . TYR A 1 119 ? 2.541 -16.891 1.725 1 97.94 119 TYR A O 1
ATOM 947 N N . SER A 1 120 ? 2.578 -16.719 4.023 1 97.31 120 SER A N 1
ATOM 948 C CA . SER A 1 120 ? 3.469 -17.875 4.035 1 97.31 120 SER A CA 1
ATOM 949 C C . SER A 1 120 ? 2.781 -19.109 3.469 1 97.31 120 SER A C 1
ATOM 951 O O . SER A 1 120 ? 1.579 -19.297 3.666 1 97.31 120 SER A O 1
ATOM 953 N N . THR A 1 121 ? 3.574 -19.906 2.777 1 96.81 121 THR A N 1
ATOM 954 C CA . THR A 1 121 ? 3.039 -21.141 2.217 1 96.81 121 THR A CA 1
ATOM 955 C C . THR A 1 121 ? 2.453 -22.016 3.314 1 96.81 121 THR A C 1
ATOM 957 O O . THR A 1 121 ? 1.421 -22.656 3.117 1 96.81 121 THR A O 1
ATOM 960 N N . GLU A 1 122 ? 3.049 -22.031 4.445 1 95.56 122 GLU A N 1
ATOM 961 C CA . GLU A 1 122 ? 2.533 -22.781 5.586 1 95.56 122 GLU A CA 1
ATOM 962 C C . GLU A 1 122 ? 1.142 -22.297 5.984 1 95.56 122 GLU A C 1
ATOM 964 O O . GLU A 1 122 ? 0.243 -23.094 6.23 1 95.56 122 GLU A O 1
ATOM 969 N N . LYS A 1 123 ? 0.962 -21.016 6.09 1 95.62 123 LYS A N 1
ATOM 970 C CA . LYS A 1 123 ? -0.339 -20.453 6.441 1 95.62 123 LYS A CA 1
ATOM 971 C C . LYS A 1 123 ? -1.399 -20.844 5.414 1 95.62 123 LYS A C 1
ATOM 973 O O . LYS A 1 123 ? -2.531 -21.172 5.777 1 95.62 123 LYS A O 1
ATOM 978 N N . VAL A 1 124 ? -1.039 -20.828 4.207 1 96 124 VAL A N 1
ATOM 979 C CA . VAL A 1 124 ? -1.987 -21.156 3.148 1 96 124 VAL A CA 1
ATOM 980 C C . VAL A 1 124 ? -2.406 -22.625 3.266 1 96 124 VAL A C 1
ATOM 982 O O . VAL A 1 124 ? -3.582 -22.953 3.094 1 96 124 VAL A O 1
ATOM 985 N N . LYS A 1 125 ? -1.485 -23.453 3.6 1 94.62 125 LYS A N 1
ATOM 986 C CA . LYS A 1 125 ? -1.793 -24.859 3.799 1 94.62 125 LYS A CA 1
ATOM 987 C C . LYS A 1 125 ? -2.785 -25.047 4.941 1 94.62 125 LYS A C 1
ATOM 989 O O . LYS A 1 125 ? -3.725 -25.844 4.828 1 94.62 125 LYS A O 1
ATOM 994 N N . LYS A 1 126 ? -2.586 -24.328 5.957 1 93.62 126 LYS A N 1
ATOM 995 C CA . LYS A 1 126 ? -3.461 -24.422 7.121 1 93.62 126 LYS A CA 1
ATOM 996 C C . LYS A 1 126 ? -4.863 -23.906 6.801 1 93.62 126 LYS A C 1
ATOM 998 O O . LYS A 1 126 ? -5.855 -24.438 7.309 1 93.62 126 LYS A O 1
ATOM 1003 N N . MET A 1 127 ? -4.941 -22.938 6.012 1 92.12 127 MET A N 1
ATOM 1004 C CA . MET A 1 127 ? -6.219 -22.359 5.602 1 92.12 127 MET A CA 1
ATOM 1005 C C . MET A 1 127 ? -6.984 -23.328 4.699 1 92.12 127 MET A C 1
ATOM 1007 O O . MET A 1 127 ? -8.219 -23.328 4.691 1 92.12 127 MET A O 1
ATOM 1011 N N . SER A 1 128 ? -6.27 -23.984 3.969 1 84.06 128 SER A N 1
ATOM 1012 C CA . SER A 1 128 ? -6.855 -24.906 3 1 84.06 128 SER A CA 1
ATOM 1013 C C . SER A 1 128 ? -7.289 -26.203 3.666 1 84.06 128 SER A C 1
ATOM 1015 O O . SER A 1 128 ? -8.234 -26.859 3.217 1 84.06 128 SER A O 1
ATOM 1017 N N . SER A 1 129 ? -6.48 -26.672 4.617 1 76.38 129 SER A N 1
ATOM 1018 C CA . SER A 1 129 ? -6.758 -27.922 5.297 1 76.38 129 SER A CA 1
ATOM 1019 C C . SER A 1 129 ? -7.977 -27.812 6.207 1 76.38 129 SER A C 1
ATOM 1021 O O . SER A 1 129 ? -8.656 -28.797 6.477 1 76.38 129 SER A O 1
ATOM 1023 N N . SER A 1 130 ? -8 -26.562 6.824 1 60.06 130 SER A N 1
ATOM 1024 C CA . SER A 1 130 ? -9.133 -26.484 7.742 1 60.06 130 SER A CA 1
ATOM 1025 C C . SER A 1 130 ? -10.438 -26.844 7.043 1 60.06 130 SER A C 1
ATOM 1027 O O . SER A 1 130 ? -11.438 -27.141 7.699 1 60.06 130 SER A O 1
ATOM 1029 N N . CYS A 1 131 ? -10.43 -26.688 5.707 1 48.88 131 CYS A N 1
ATOM 1030 C CA . CYS A 1 131 ? -11.641 -27.141 5.035 1 48.88 131 CYS A CA 1
ATOM 1031 C C . CYS A 1 131 ? -11.469 -28.562 4.512 1 48.88 131 CYS A C 1
ATOM 1033 O O . CYS A 1 131 ? -12.383 -29.125 3.902 1 48.88 131 CYS A O 1
ATOM 1035 N N . LYS A 1 132 ? -10.203 -28.906 4.195 1 47.91 132 LYS A N 1
ATOM 1036 C CA . LYS A 1 132 ? -10.094 -30.219 3.545 1 47.91 132 LYS A CA 1
ATOM 1037 C C . LYS A 1 132 ? -10.656 -31.312 4.43 1 47.91 132 LYS A C 1
ATOM 1039 O O . LYS A 1 132 ? -10.336 -31.391 5.617 1 47.91 132 LYS A O 1
ATOM 1044 N N . HIS A 1 133 ? -11.758 -31.781 4.082 1 46.47 133 HIS A N 1
ATOM 1045 C CA . HIS A 1 133 ? -11.859 -33.25 4.141 1 46.47 133 HIS A CA 1
ATOM 1046 C C . HIS A 1 133 ? -10.578 -33.906 3.66 1 46.47 133 HIS A C 1
ATOM 1048 O O . HIS A 1 133 ? -9.875 -33.375 2.799 1 46.47 133 HIS A O 1
ATOM 1054 N N . PRO A 1 134 ? -9.875 -35.094 4.152 1 41.94 134 PRO A N 1
ATOM 1055 C CA . PRO A 1 134 ? -8.664 -35.844 3.775 1 41.94 134 PRO A CA 1
ATOM 1056 C C . PRO A 1 134 ? -8.445 -35.875 2.266 1 41.94 134 PRO A C 1
ATOM 1058 O O . PRO A 1 134 ? -7.711 -36.75 1.77 1 41.94 134 PRO A O 1
ATOM 1061 N N . SER A 1 135 ? -8.961 -35.062 1.358 1 39.09 135 SER A N 1
ATOM 1062 C CA . SER A 1 135 ? -8.688 -35.469 -0.015 1 39.09 135 SER A CA 1
ATOM 1063 C C . SER A 1 135 ? -7.227 -35.281 -0.376 1 39.09 135 SER A C 1
ATOM 1065 O O . SER A 1 135 ? -6.543 -34.438 0.223 1 39.09 135 SER A O 1
ATOM 1067 N N . SER A 1 136 ? -6.48 -36.062 -1.286 1 39.16 136 SER A N 1
ATOM 1068 C CA . SER A 1 136 ? -5.168 -36.312 -1.858 1 39.16 136 SER A CA 1
ATOM 1069 C C . SER A 1 136 ? -4.555 -35.062 -2.477 1 39.16 136 SER A C 1
ATOM 1071 O O . SER A 1 136 ? -5.047 -34.562 -3.492 1 39.16 136 SER A O 1
ATOM 1073 N N . TYR A 1 137 ? -4.184 -34.062 -1.832 1 38.28 137 TYR A N 1
ATOM 1074 C CA . TYR A 1 137 ? -3.441 -32.906 -2.352 1 38.28 137 TYR A CA 1
ATOM 1075 C C . TYR A 1 137 ? -2.238 -33.375 -3.17 1 38.28 137 TYR A C 1
ATOM 1077 O O . TYR A 1 137 ? -1.426 -34.156 -2.697 1 38.28 137 TYR A O 1
ATOM 1085 N N . VAL A 1 138 ? -2.27 -33.375 -4.527 1 36.59 138 VAL A N 1
ATOM 1086 C CA . VAL A 1 138 ? -1.193 -33.688 -5.453 1 36.59 138 VAL A CA 1
ATOM 1087 C C . VAL A 1 138 ? -0.009 -32.75 -5.234 1 36.59 138 VAL A C 1
ATOM 1089 O O . VAL A 1 138 ? -0.183 -31.547 -5.145 1 36.59 138 VAL A O 1
ATOM 1092 N N . GLU A 1 139 ? 1.106 -33.156 -4.609 1 39.19 139 GLU A N 1
ATOM 1093 C CA . GLU A 1 139 ? 2.453 -32.594 -4.496 1 39.19 139 GLU A CA 1
ATOM 1094 C C . GLU A 1 139 ? 2.877 -31.906 -5.789 1 39.19 139 GLU A C 1
ATOM 1096 O O . GLU A 1 139 ? 2.846 -32.5 -6.863 1 39.19 139 GLU A O 1
ATOM 1101 N N . CYS A 1 140 ? 2.709 -30.516 -5.926 1 29.73 140 CYS A N 1
ATOM 1102 C CA . CYS A 1 140 ? 3.336 -29.891 -7.078 1 29.73 140 CYS A CA 1
ATOM 1103 C C . CYS A 1 140 ? 4.855 -29.938 -6.973 1 29.73 140 CYS A C 1
ATOM 1105 O O . CYS A 1 140 ? 5.41 -29.828 -5.879 1 29.73 140 CYS A O 1
ATOM 1107 N N . MET B 1 1 ? 38.938 -7.23 80.812 1 23.25 1 MET B N 1
ATOM 1108 C CA . MET B 1 1 ? 38.969 -8.516 80.125 1 23.25 1 MET B CA 1
ATOM 1109 C C . MET B 1 1 ? 38.031 -8.5 78.938 1 23.25 1 MET B C 1
ATOM 1111 O O . MET B 1 1 ? 38.406 -8.938 77.812 1 23.25 1 MET B O 1
ATOM 1115 N N . PRO B 1 2 ? 36.688 -8.68 79.125 1 27.69 2 PRO B N 1
ATOM 1116 C CA . PRO B 1 2 ? 35.812 -9.5 78.25 1 27.69 2 PRO B CA 1
ATOM 1117 C C . PRO B 1 2 ? 35.438 -8.812 76.938 1 27.69 2 PRO B C 1
ATOM 1119 O O . PRO B 1 2 ? 35.406 -7.578 76.875 1 27.69 2 PRO B O 1
ATOM 1122 N N . VAL B 1 3 ? 35.531 -9.664 75.875 1 31.64 3 VAL B N 1
ATOM 1123 C CA . VAL B 1 3 ? 35.375 -9.938 74.438 1 31.64 3 VAL B CA 1
ATOM 1124 C C . VAL B 1 3 ? 33.938 -9.789 74 1 31.64 3 VAL B C 1
ATOM 1126 O O . VAL B 1 3 ? 33.062 -10.547 74.5 1 31.64 3 VAL B O 1
ATOM 1129 N N . ALA B 1 4 ? 33.406 -8.477 74 1 32.41 4 ALA B N 1
ATOM 1130 C CA . ALA B 1 4 ? 32.062 -8.047 73.688 1 32.41 4 ALA B CA 1
ATOM 1131 C C . ALA B 1 4 ? 31.578 -8.727 72.375 1 32.41 4 ALA B C 1
ATOM 1133 O O . ALA B 1 4 ? 32.188 -8.523 71.312 1 32.41 4 ALA B O 1
ATOM 1134 N N . SER B 1 5 ? 30.891 -9.898 72.5 1 24.05 5 SER B N 1
ATOM 1135 C CA . SER B 1 5 ? 30.422 -10.961 71.625 1 24.05 5 SER B CA 1
ATOM 1136 C C . SER B 1 5 ? 29.531 -10.406 70.5 1 24.05 5 SER B C 1
ATOM 1138 O O . SER B 1 5 ? 29.047 -9.281 70.625 1 24.05 5 SER B O 1
ATOM 1140 N N . HIS B 1 6 ? 28.859 -11.359 69.625 1 26.58 6 HIS B N 1
ATOM 1141 C CA . HIS B 1 6 ? 28.641 -11.773 68.25 1 26.58 6 HIS B CA 1
ATOM 1142 C C . HIS B 1 6 ? 27.266 -11.344 67.75 1 26.58 6 HIS B C 1
ATOM 1144 O O . HIS B 1 6 ? 27.031 -11.273 66.562 1 26.58 6 HIS B O 1
ATOM 1150 N N . ILE B 1 7 ? 26.203 -11.281 68.562 1 28.34 7 ILE B N 1
ATOM 1151 C CA . ILE B 1 7 ? 25.047 -12.016 68.062 1 28.34 7 ILE B CA 1
ATOM 1152 C C . ILE B 1 7 ? 24.391 -11.211 66.938 1 28.34 7 ILE B C 1
ATOM 1154 O O . ILE B 1 7 ? 24.047 -10.039 67.125 1 28.34 7 ILE B O 1
ATOM 1158 N N . ASP B 1 8 ? 24.188 -11.805 65.625 1 28 8 ASP B N 1
ATOM 1159 C CA . ASP B 1 8 ? 23.938 -11.672 64.188 1 28 8 ASP B CA 1
ATOM 1160 C C . ASP B 1 8 ? 22.453 -11.406 63.938 1 28 8 ASP B C 1
ATOM 1162 O O . ASP B 1 8 ? 22.047 -11.289 62.781 1 28 8 ASP B O 1
ATOM 1166 N N . GLN B 1 9 ? 21.438 -11.484 64.812 1 24.83 9 GLN B N 1
ATOM 1167 C CA . GLN B 1 9 ? 20.203 -12.062 64.312 1 24.83 9 GLN B CA 1
ATOM 1168 C C . GLN B 1 9 ? 19.562 -11.133 63.281 1 24.83 9 GLN B C 1
ATOM 1170 O O . GLN B 1 9 ? 19.531 -9.914 63.469 1 24.83 9 GLN B O 1
ATOM 1175 N N . ASN B 1 10 ? 19.281 -11.68 61.969 1 28.28 10 ASN B N 1
ATOM 1176 C CA . ASN B 1 10 ? 18.875 -11.414 60.594 1 28.28 10 ASN B CA 1
ATOM 1177 C C . ASN B 1 10 ? 17.422 -10.961 60.531 1 28.28 10 ASN B C 1
ATOM 1179 O O . ASN B 1 10 ? 16.5 -11.773 60.688 1 28.28 10 ASN B O 1
ATOM 1183 N N . PRO B 1 11 ? 16.844 -9.969 61.156 1 29.89 11 PRO B N 1
ATOM 1184 C CA . PRO B 1 11 ? 15.383 -9.891 61.062 1 29.89 11 PRO B CA 1
ATOM 1185 C C . PRO B 1 11 ? 14.906 -9.562 59.656 1 29.89 11 PRO B C 1
ATOM 1187 O O . PRO B 1 11 ? 15.031 -8.414 59.188 1 29.89 11 PRO B O 1
ATOM 1190 N N . ARG B 1 12 ? 15.227 -10.25 58.531 1 26.47 12 ARG B N 1
ATOM 1191 C CA . ARG B 1 12 ? 14.906 -9.711 57.188 1 26.47 12 ARG B CA 1
ATOM 1192 C C . ARG B 1 12 ? 13.406 -9.75 56.938 1 26.47 12 ARG B C 1
ATOM 1194 O O . ARG B 1 12 ? 12.836 -10.812 56.688 1 26.47 12 ARG B O 1
ATOM 1201 N N . THR B 1 13 ? 12.5 -9.352 57.812 1 26.33 13 THR B N 1
ATOM 1202 C CA . THR B 1 13 ? 11.094 -9.602 57.531 1 26.33 13 THR B CA 1
ATOM 1203 C C . THR B 1 13 ? 10.734 -9.102 56.125 1 26.33 13 THR B C 1
ATOM 1205 O O . THR B 1 13 ? 11.414 -8.234 55.562 1 26.33 13 THR B O 1
ATOM 1208 N N . SER B 1 14 ? 9.438 -9.508 55.562 1 27.06 14 SER B N 1
ATOM 1209 C CA . SER B 1 14 ? 8.508 -9.961 54.531 1 27.06 14 SER B CA 1
ATOM 1210 C C . SER B 1 14 ? 7.953 -8.789 53.75 1 27.06 14 SER B C 1
ATOM 1212 O O . SER B 1 14 ? 7.344 -7.879 54.312 1 27.06 14 SER B O 1
ATOM 1214 N N . LYS B 1 15 ? 8.695 -8.43 52.656 1 24.62 15 LYS B N 1
ATOM 1215 C CA . LYS B 1 15 ? 8.367 -7.461 51.625 1 24.62 15 LYS B CA 1
ATOM 1216 C C . LYS B 1 15 ? 6.945 -7.66 51.094 1 24.62 15 LYS B C 1
ATOM 1218 O O . LYS B 1 15 ? 6.531 -8.789 50.844 1 24.62 15 LYS B O 1
ATOM 1223 N N . GLY B 1 16 ? 5.938 -6.918 51.594 1 26.69 16 GLY B N 1
ATOM 1224 C CA . GLY B 1 16 ? 4.551 -6.734 51.188 1 26.69 16 GLY B CA 1
ATOM 1225 C C . GLY B 1 16 ? 4.367 -6.617 49.688 1 26.69 16 GLY B C 1
ATOM 1226 O O . GLY B 1 16 ? 5.004 -5.781 49.062 1 26.69 16 GLY B O 1
ATOM 1227 N N . HIS B 1 17 ? 4.176 -7.762 48.969 1 30.94 17 HIS B N 1
ATOM 1228 C CA . HIS B 1 17 ? 3.869 -7.93 47.562 1 30.94 17 HIS B CA 1
ATOM 1229 C C . HIS B 1 17 ? 2.707 -7.035 47.156 1 30.94 17 HIS B C 1
ATOM 1231 O O . HIS B 1 17 ? 1.602 -7.156 47.688 1 30.94 17 HIS B O 1
ATOM 1237 N N . LYS B 1 18 ? 2.975 -5.695 46.938 1 28.02 18 LYS B N 1
ATOM 1238 C CA . LYS B 1 18 ? 2.033 -4.785 46.281 1 28.02 18 LYS B CA 1
ATOM 1239 C C . LYS B 1 18 ? 1.372 -5.445 45.094 1 28.02 18 LYS B C 1
ATOM 1241 O O . LYS B 1 18 ? 2.045 -6.082 44.281 1 28.02 18 LYS B O 1
ATOM 1246 N N . GLN B 1 19 ? 0.099 -5.973 45.188 1 26.81 19 GLN B N 1
ATOM 1247 C CA . GLN B 1 19 ? -0.842 -6.438 44.188 1 26.81 19 GLN B CA 1
ATOM 1248 C C . GLN B 1 19 ? -0.837 -5.516 42.969 1 26.81 19 GLN B C 1
ATOM 1250 O O . GLN B 1 19 ? -1.078 -4.312 43.094 1 26.81 19 GLN B O 1
ATOM 1255 N N . VAL B 1 20 ? 0.052 -5.801 42 1 26.48 20 VAL B N 1
ATOM 1256 C CA . VAL B 1 20 ? 0.065 -5.281 40.625 1 26.48 20 VAL B CA 1
ATOM 1257 C C . VAL B 1 20 ? -1.348 -5.309 40.062 1 26.48 20 VAL B C 1
ATOM 1259 O O . VAL B 1 20 ? -1.925 -6.383 39.875 1 26.48 20 VAL B O 1
ATOM 1262 N N . ALA B 1 21 ? -2.27 -4.43 40.469 1 26.47 21 ALA B N 1
ATOM 1263 C CA . ALA B 1 21 ? -3.535 -4.227 39.781 1 26.47 21 ALA B CA 1
ATOM 1264 C C . ALA B 1 21 ? -3.344 -4.305 38.25 1 26.47 21 ALA B C 1
ATOM 1266 O O . ALA B 1 21 ? -2.426 -3.688 37.719 1 26.47 21 ALA B O 1
ATOM 1267 N N . SER B 1 22 ? -3.482 -5.461 37.688 1 25.47 22 SER B N 1
ATOM 1268 C CA . SER B 1 22 ? -3.57 -5.766 36.25 1 25.47 22 SER B CA 1
ATOM 1269 C C . SER B 1 22 ? -4.461 -4.762 35.531 1 25.47 22 SER B C 1
ATOM 1271 O O . SER B 1 22 ? -5.625 -4.582 35.906 1 25.47 22 SER B O 1
ATOM 1273 N N . LYS B 1 23 ? -3.922 -3.613 35.094 1 28.47 23 LYS B N 1
ATOM 1274 C CA . LYS B 1 23 ? -4.547 -2.693 34.156 1 28.47 23 LYS B CA 1
ATOM 1275 C C . LYS B 1 23 ? -5.207 -3.449 33 1 28.47 23 LYS B C 1
ATOM 1277 O O . LYS B 1 23 ? -4.527 -4.137 32.219 1 28.47 23 LYS B O 1
ATOM 1282 N N . THR B 1 24 ? -6.391 -4.105 33.188 1 26.27 24 THR B N 1
ATOM 1283 C CA . THR B 1 24 ? -7.242 -4.535 32.094 1 26.27 24 THR B CA 1
ATOM 1284 C C . THR B 1 24 ? -7.27 -3.486 30.984 1 26.27 24 THR B C 1
ATOM 1286 O O . THR B 1 24 ? -7.723 -2.359 31.203 1 26.27 24 THR B O 1
ATOM 1289 N N . VAL B 1 25 ? -6.277 -3.439 30.109 1 28.56 25 VAL B N 1
ATOM 1290 C CA . VAL B 1 25 ? -6.344 -2.752 28.828 1 28.56 25 VAL B CA 1
ATOM 1291 C C . VAL B 1 25 ? -7.695 -3.025 28.172 1 28.56 25 VAL B C 1
ATOM 1293 O O . VAL B 1 25 ? -7.984 -4.16 27.781 1 28.56 25 VAL B O 1
ATOM 1296 N N . THR B 1 26 ? -8.82 -2.559 28.766 1 28.06 26 THR B N 1
ATOM 1297 C CA . THR B 1 26 ? -10.062 -2.535 28 1 28.06 26 THR B CA 1
ATOM 1298 C C . THR B 1 26 ? -9.781 -2.188 26.547 1 28.06 26 THR B C 1
ATOM 1300 O O . THR B 1 26 ? -9.047 -1.242 26.25 1 28.06 26 THR B O 1
ATOM 1303 N N . GLN B 1 27 ? -9.594 -3.17 25.703 1 30.22 27 GLN B N 1
ATOM 1304 C CA . GLN B 1 27 ? -9.688 -3.088 24.25 1 30.22 27 GLN B CA 1
ATOM 1305 C C . GLN B 1 27 ? -10.75 -2.074 23.828 1 30.22 27 GLN B C 1
ATOM 1307 O O . GLN B 1 27 ? -11.93 -2.238 24.125 1 30.22 27 GLN B O 1
ATOM 1312 N N . GLY B 1 28 ? -10.5 -0.804 23.875 1 28.59 28 GLY B N 1
ATOM 1313 C CA . GLY B 1 28 ? -11.367 0.235 23.344 1 28.59 28 GLY B CA 1
ATOM 1314 C C . GLY B 1 28 ? -12.133 -0.199 22.109 1 28.59 28 GLY B C 1
ATOM 1315 O O . GLY B 1 28 ? -11.594 -0.917 21.266 1 28.59 28 GLY B O 1
ATOM 1316 N N . MET B 1 29 ? -13.453 -0.489 22.203 1 29.5 29 MET B N 1
ATOM 1317 C CA . MET B 1 29 ? -14.375 -0.557 21.078 1 29.5 29 MET B CA 1
ATOM 1318 C C . MET B 1 29 ? -13.969 0.427 19.984 1 29.5 29 MET B C 1
ATOM 1320 O O . MET B 1 29 ? -13.812 1.621 20.234 1 29.5 29 MET B O 1
ATOM 1324 N N . GLN B 1 30 ? -13.133 0.082 19.062 1 33.44 30 GLN B N 1
ATOM 1325 C CA . GLN B 1 30 ? -13.055 0.881 17.844 1 33.44 30 GLN B CA 1
ATOM 1326 C C . GLN B 1 30 ? -14.438 1.374 17.422 1 33.44 30 GLN B C 1
ATOM 1328 O O . GLN B 1 30 ? -15.312 0.574 17.078 1 33.44 30 GLN B O 1
ATOM 1333 N N . ALA B 1 31 ? -15.062 2.355 18.109 1 32.66 31 ALA B N 1
ATOM 1334 C CA . ALA B 1 31 ? -16.25 3.068 17.641 1 32.66 31 ALA B CA 1
ATOM 1335 C C . ALA B 1 31 ? -16.234 3.215 16.109 1 32.66 31 ALA B C 1
ATOM 1337 O O . ALA B 1 31 ? -15.203 3.582 15.539 1 32.66 31 ALA B O 1
ATOM 1338 N N . LYS B 1 32 ? -16.938 2.447 15.508 1 36.41 32 LYS B N 1
ATOM 1339 C CA . LYS B 1 32 ? -17.281 2.82 14.133 1 36.41 32 LYS B CA 1
ATOM 1340 C C . LYS B 1 32 ? -17.594 4.309 14.031 1 36.41 32 LYS B C 1
ATOM 1342 O O . LYS B 1 32 ? -18.594 4.773 14.578 1 36.41 32 LYS B O 1
ATOM 1347 N N . GLN B 1 33 ? -16.719 5.27 14.258 1 37.03 33 GLN B N 1
ATOM 1348 C CA . GLN B 1 33 ? -17.078 6.656 13.969 1 37.03 33 GLN B CA 1
ATOM 1349 C C . GLN B 1 33 ? -17.969 6.758 12.734 1 37.03 33 GLN B C 1
ATOM 1351 O O . GLN B 1 33 ? -17.609 6.273 11.656 1 37.03 33 GLN B O 1
ATOM 1356 N N . GLY B 1 34 ? -19.188 6.598 12.898 1 38.81 34 GLY B N 1
ATOM 1357 C CA . GLY B 1 34 ? -20.062 7.102 11.852 1 38.81 34 GLY B CA 1
ATOM 1358 C C . GLY B 1 34 ? -19.484 8.281 11.102 1 38.81 34 GLY B C 1
ATOM 1359 O O . GLY B 1 34 ? -19.016 9.25 11.711 1 38.81 34 GLY B O 1
ATOM 1360 N N . TYR B 1 35 ? -18.703 8.062 9.984 1 39.97 35 TYR B N 1
ATOM 1361 C CA . TYR B 1 35 ? -18.297 9.188 9.148 1 39.97 35 TYR B CA 1
ATOM 1362 C C . TYR B 1 35 ? -19.406 10.227 9.039 1 39.97 35 TYR B C 1
ATOM 1364 O O . TYR B 1 35 ? -20.406 10 8.352 1 39.97 35 TYR B O 1
ATOM 1372 N N . GLU B 1 36 ? -19.844 10.797 10.062 1 44.53 36 GLU B N 1
ATOM 1373 C CA . GLU B 1 36 ? -20.594 12.031 9.859 1 44.53 36 GLU B CA 1
ATOM 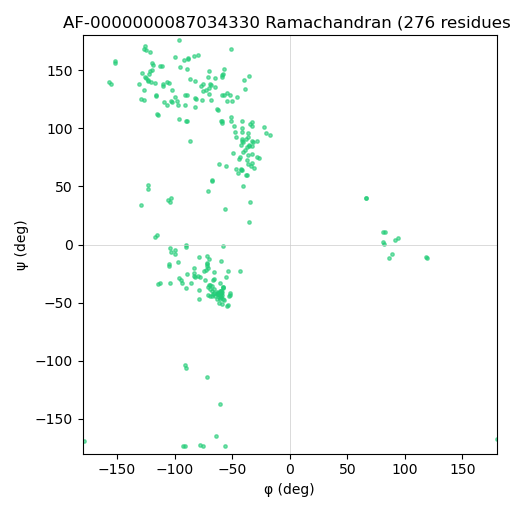1374 C C . GLU B 1 36 ? -20.031 12.844 8.703 1 44.53 36 GLU B C 1
ATOM 1376 O O . GLU B 1 36 ? -18.859 12.688 8.344 1 44.53 36 GLU B O 1
ATOM 1381 N N . THR B 1 37 ? -20.766 13.57 7.887 1 50.84 37 THR B N 1
ATOM 1382 C CA . THR B 1 37 ? -20.453 14.438 6.758 1 50.84 37 THR B CA 1
ATOM 1383 C C . THR B 1 37 ? -19.266 15.352 7.094 1 50.84 37 THR B C 1
ATOM 1385 O O . THR B 1 37 ? -19.406 16.297 7.879 1 50.84 37 THR B O 1
ATOM 1388 N N . CYS B 1 38 ? -18.188 14.906 7.352 1 54.84 38 CYS B N 1
ATOM 1389 C CA . CYS B 1 38 ? -16.953 15.656 7.605 1 54.84 38 CYS B CA 1
ATOM 1390 C C . CYS B 1 38 ? -16.828 16.812 6.629 1 54.84 38 CYS B C 1
ATOM 1392 O O . CYS B 1 38 ? -16.828 16.609 5.414 1 54.84 38 CYS B O 1
ATOM 1394 N N . ILE B 1 39 ? -17.219 17.984 7.016 1 65.25 39 ILE B N 1
ATOM 1395 C CA . ILE B 1 39 ? -17.141 19.266 6.309 1 65.25 39 ILE B CA 1
ATOM 1396 C C . ILE B 1 39 ? -15.695 19.578 5.957 1 65.25 39 ILE B C 1
ATOM 1398 O O . ILE B 1 39 ? -15.422 20.547 5.234 1 65.25 39 ILE B O 1
ATOM 1402 N N . ARG B 1 40 ? -14.797 18.703 6.344 1 77.25 40 ARG B N 1
ATOM 1403 C CA . ARG B 1 40 ? -13.406 19.094 6.109 1 77.25 40 ARG B CA 1
ATOM 1404 C C . ARG B 1 40 ? -12.992 18.797 4.672 1 77.25 40 ARG B C 1
ATOM 1406 O O . ARG B 1 40 ? -13.133 17.672 4.191 1 77.25 40 ARG B O 1
ATOM 1413 N N . ARG B 1 41 ? -12.656 19.797 4.012 1 86.06 41 ARG B N 1
ATOM 1414 C CA . ARG B 1 41 ? -12.234 19.719 2.617 1 86.06 41 ARG B CA 1
ATOM 1415 C C . ARG B 1 41 ? -10.758 19.344 2.514 1 86.06 41 ARG B C 1
ATOM 1417 O O . ARG B 1 41 ? -10.328 18.781 1.506 1 86.06 41 ARG B O 1
ATOM 1424 N N . ARG B 1 42 ? -10.047 19.594 3.666 1 96.12 42 ARG B N 1
ATOM 1425 C CA . ARG B 1 42 ? -8.617 19.312 3.664 1 96.12 42 ARG B CA 1
ATOM 1426 C C . ARG B 1 42 ? -8.32 17.969 4.324 1 96.12 42 ARG B C 1
ATOM 1428 O O . ARG B 1 42 ? -9.164 17.422 5.031 1 96.12 42 ARG B O 1
ATOM 1435 N N . VAL B 1 43 ? -7.207 17.406 4.094 1 98.38 43 VAL B N 1
ATOM 1436 C CA . VAL B 1 43 ? -6.801 16.094 4.621 1 98.38 43 VAL B CA 1
ATOM 1437 C C . VAL B 1 43 ? -5.848 16.297 5.797 1 98.38 43 VAL B C 1
ATOM 1439 O O . VAL B 1 43 ? -4.867 17.031 5.695 1 98.38 43 VAL B O 1
ATOM 1442 N N . LYS B 1 44 ? -6.133 15.578 6.855 1 98.62 44 LYS B N 1
ATOM 1443 C CA . LYS B 1 44 ? -5.27 15.625 8.031 1 98.62 44 LYS B CA 1
ATOM 1444 C C . LYS B 1 44 ? -3.938 14.93 7.762 1 98.62 44 LYS B C 1
ATOM 1446 O O . LYS B 1 44 ? -3.895 13.898 7.098 1 98.62 44 LYS B O 1
ATOM 1451 N N . VAL B 1 45 ? -2.895 15.531 8.383 1 98.88 45 VAL B N 1
ATOM 1452 C CA . VAL B 1 45 ? -1.556 14.953 8.305 1 98.88 45 VAL B CA 1
ATOM 1453 C C . VAL B 1 45 ? -0.965 14.82 9.703 1 98.88 45 VAL B C 1
ATOM 1455 O O . VAL B 1 45 ? -0.919 15.797 10.461 1 98.88 45 VAL B O 1
ATOM 1458 N N . HIS B 1 46 ? -0.568 13.609 9.977 1 98.75 46 HIS B N 1
ATOM 1459 C CA . HIS B 1 46 ? 0.105 13.328 11.242 1 98.75 46 HIS B CA 1
ATOM 1460 C C . HIS B 1 46 ? 1.542 12.867 11.008 1 98.75 46 HIS B C 1
ATOM 1462 O O . HIS B 1 46 ? 1.791 11.977 10.203 1 98.75 46 HIS B O 1
ATOM 1468 N N . MET B 1 47 ? 2.418 13.547 11.703 1 98.38 47 MET B N 1
ATOM 1469 C CA . MET B 1 47 ? 3.805 13.094 11.641 1 98.38 47 MET B CA 1
ATOM 1470 C C . MET B 1 47 ? 4.238 12.484 12.969 1 98.38 47 MET B C 1
ATOM 1472 O O . MET B 1 47 ? 3.941 13.023 14.031 1 98.38 47 MET B O 1
ATOM 1476 N N . GLN B 1 48 ? 4.953 11.406 12.836 1 98.12 48 GLN B N 1
ATOM 1477 C CA . GLN B 1 48 ? 5.52 10.742 14.008 1 98.12 48 GLN B CA 1
ATOM 1478 C C . GLN B 1 48 ? 6.352 11.711 14.844 1 98.12 48 GLN B C 1
ATOM 1480 O O . GLN B 1 48 ? 7.223 12.406 14.312 1 98.12 48 GLN B O 1
ATOM 1485 N N . GLY B 1 49 ? 6.043 11.672 16.125 1 97.19 49 GLY B N 1
ATOM 1486 C CA . GLY B 1 49 ? 6.824 12.477 17.047 1 97.19 49 GLY B CA 1
ATOM 1487 C C . GLY B 1 49 ? 6.316 13.898 17.188 1 97.19 49 GLY B C 1
ATOM 1488 O O . GLY B 1 49 ? 6.812 14.672 18 1 97.19 49 GLY B O 1
ATOM 1489 N N . ILE B 1 50 ? 5.41 14.367 16.359 1 96.81 50 ILE B N 1
ATOM 1490 C CA . ILE B 1 50 ? 4.836 15.711 16.406 1 96.81 50 ILE B CA 1
ATOM 1491 C C . ILE B 1 50 ? 3.402 15.633 16.922 1 96.81 50 ILE B C 1
ATOM 1493 O O . ILE B 1 50 ? 2.553 14.969 16.344 1 96.81 50 ILE B O 1
ATOM 1497 N N . ALA B 1 51 ? 3.059 16.234 17.969 1 96.25 51 ALA B N 1
ATOM 1498 C CA . ALA B 1 51 ? 1.789 16.109 18.688 1 96.25 51 ALA B CA 1
ATOM 1499 C C . ALA B 1 51 ? 0.667 16.812 17.938 1 96.25 51 ALA B C 1
ATOM 1501 O O . ALA B 1 51 ? -0.497 16.422 18.031 1 96.25 51 ALA B O 1
ATOM 1502 N N . VAL B 1 52 ? 1.11 17.844 17.25 1 97.56 52 VAL B N 1
ATOM 1503 C CA . VAL B 1 52 ? 0.099 18.688 16.609 1 97.56 52 VAL B CA 1
ATOM 1504 C C . VAL B 1 52 ? -0.04 18.297 15.141 1 97.56 52 VAL B C 1
ATOM 1506 O O . VAL B 1 52 ? 0.925 18.391 14.375 1 97.56 52 VAL B O 1
ATOM 1509 N N . ASP B 1 53 ? -1.186 17.969 14.766 1 97.75 53 ASP B N 1
ATOM 1510 C CA . ASP B 1 53 ? -1.462 17.609 13.383 1 97.75 53 ASP B CA 1
ATOM 1511 C C . ASP B 1 53 ? -1.604 18.844 12.5 1 97.75 53 ASP B C 1
ATOM 1513 O O . ASP B 1 53 ? -1.763 19.953 13.008 1 97.75 53 ASP B O 1
ATOM 1517 N N . ARG B 1 54 ? -1.51 18.703 11.117 1 98.38 54 ARG B N 1
ATOM 1518 C CA . ARG B 1 54 ? -1.75 19.703 10.086 1 98.38 54 ARG B CA 1
ATOM 1519 C C . ARG B 1 54 ? -2.773 19.203 9.07 1 98.38 54 ARG B C 1
ATOM 1521 O O . ARG B 1 54 ? -3.295 18.094 9.195 1 98.38 54 ARG B O 1
ATOM 1528 N N . ALA B 1 55 ? -3.188 20.125 8.219 1 98.44 55 ALA B N 1
ATOM 1529 C CA . ALA B 1 55 ? -4.137 19.766 7.164 1 98.44 55 ALA B CA 1
ATOM 1530 C C . ALA B 1 55 ? -3.668 20.281 5.805 1 98.44 55 ALA B C 1
ATOM 1532 O O . ALA B 1 55 ? -3.197 21.422 5.691 1 98.44 55 ALA B O 1
ATOM 1533 N N . VAL B 1 56 ? -3.811 19.469 4.797 1 98.44 56 VAL B N 1
ATOM 1534 C CA . VAL B 1 56 ? -3.34 19.844 3.467 1 98.44 56 VAL B CA 1
ATOM 1535 C C . VAL B 1 56 ? -4.512 19.844 2.488 1 98.44 56 VAL B C 1
ATOM 1537 O O . VAL B 1 56 ? -5.395 18.984 2.561 1 98.44 56 VAL B O 1
ATOM 1540 N N . ASP B 1 57 ? -4.516 20.844 1.619 1 97.69 57 ASP B N 1
ATOM 1541 C CA . ASP B 1 57 ? -5.484 20.938 0.53 1 97.69 57 ASP B CA 1
ATOM 1542 C C . ASP B 1 57 ? -4.969 20.25 -0.728 1 97.69 57 ASP B C 1
ATOM 1544 O O . ASP B 1 57 ? -4.164 20.812 -1.471 1 97.69 57 ASP B O 1
ATOM 1548 N N . LEU B 1 58 ? -5.508 19.109 -1.029 1 97.94 58 LEU B N 1
ATOM 1549 C CA . LEU B 1 58 ? -5.027 18.344 -2.168 1 97.94 58 LEU B CA 1
ATOM 1550 C C . LEU B 1 58 ? -5.457 18.984 -3.482 1 97.94 58 LEU B C 1
ATOM 1552 O O . LEU B 1 58 ? -4.824 18.766 -4.52 1 97.94 58 LEU B O 1
ATOM 1556 N N . THR B 1 59 ? -6.496 19.797 -3.467 1 96.19 59 THR B N 1
ATOM 1557 C CA . THR B 1 59 ? -7.004 20.391 -4.695 1 96.19 59 THR B CA 1
ATOM 1558 C C . THR B 1 59 ? -6.039 21.453 -5.211 1 96.19 59 THR B C 1
ATOM 1560 O O . THR B 1 59 ? -6.117 21.859 -6.375 1 96.19 59 THR B O 1
ATOM 1563 N N . ALA B 1 60 ? -5.18 21.859 -4.355 1 96.75 60 ALA B N 1
ATOM 1564 C CA . ALA B 1 60 ? -4.203 22.875 -4.734 1 96.75 60 ALA B CA 1
ATOM 1565 C C . ALA B 1 60 ? -2.934 22.234 -5.293 1 96.75 60 ALA B C 1
ATOM 1567 O O . ALA B 1 60 ? -2.008 22.938 -5.707 1 96.75 60 ALA B O 1
ATOM 1568 N N . LEU B 1 61 ? -2.875 20.906 -5.324 1 98.12 61 LEU B N 1
ATOM 1569 C CA . LEU B 1 61 ? -1.679 20.172 -5.742 1 98.12 61 LEU B CA 1
ATOM 1570 C C . LEU B 1 61 ? -1.912 19.469 -7.07 1 98.12 61 LEU B C 1
ATOM 1572 O O . LEU B 1 61 ? -3.037 19.062 -7.375 1 98.12 61 LEU B O 1
ATOM 1576 N N . LYS B 1 62 ? -0.844 19.266 -7.766 1 97.88 62 LYS B N 1
ATOM 1577 C CA . LYS B 1 62 ? -0.955 18.688 -9.102 1 97.88 62 LYS B CA 1
ATOM 1578 C C . LYS B 1 62 ? -0.52 17.219 -9.109 1 97.88 62 LYS B C 1
ATOM 1580 O O . LYS B 1 62 ? -0.727 16.516 -10.094 1 97.88 62 LY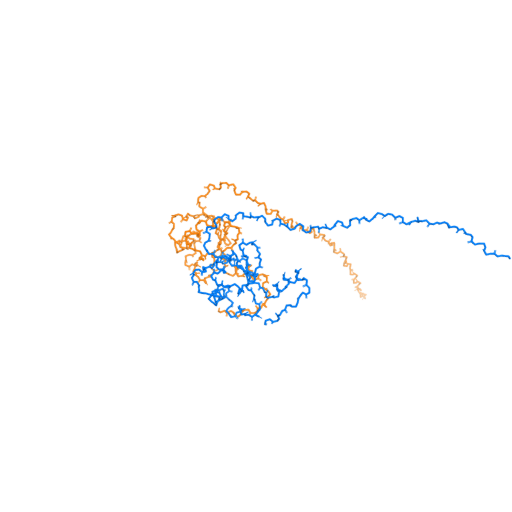S B O 1
ATOM 1585 N N . GLY B 1 63 ? 0.195 16.844 -8.094 1 98.25 63 GLY B N 1
ATOM 1586 C CA . GLY B 1 63 ? 0.722 15.484 -8.055 1 98.25 63 GLY B CA 1
ATOM 1587 C C . GLY B 1 63 ? 1.508 15.188 -6.789 1 98.25 63 GLY B C 1
ATOM 1588 O O . GLY B 1 63 ? 1.509 15.992 -5.852 1 98.25 63 GLY B O 1
ATOM 1589 N N . TYR B 1 64 ? 2.162 14.07 -6.855 1 98.19 64 TYR B N 1
ATOM 1590 C CA . TYR B 1 64 ? 2.863 13.578 -5.676 1 98.19 64 TYR B CA 1
ATOM 1591 C C . TYR B 1 64 ? 4.078 14.445 -5.363 1 98.19 64 TYR B C 1
ATOM 1593 O O . TYR B 1 64 ? 4.434 14.625 -4.195 1 98.19 64 TYR B O 1
ATOM 1601 N N . ASP B 1 65 ? 4.703 14.938 -6.371 1 97.62 65 ASP B N 1
ATOM 1602 C CA . ASP B 1 65 ? 5.844 15.812 -6.117 1 97.62 65 ASP B CA 1
ATOM 1603 C C . ASP B 1 65 ? 5.426 17.047 -5.328 1 97.62 65 ASP B C 1
ATOM 1605 O O . ASP B 1 65 ? 6.102 17.453 -4.375 1 97.62 65 ASP B O 1
ATOM 1609 N N . ASP B 1 66 ? 4.285 17.625 -5.734 1 98.25 66 ASP B N 1
ATOM 1610 C CA . ASP B 1 66 ? 3.758 18.781 -5 1 98.25 66 ASP B CA 1
ATOM 1611 C C . ASP B 1 66 ? 3.402 18.391 -3.566 1 98.25 66 ASP B C 1
ATOM 1613 O O . ASP B 1 66 ? 3.646 19.156 -2.633 1 98.25 66 ASP B O 1
ATOM 1617 N N . LEU B 1 67 ? 2.812 17.219 -3.379 1 98.62 67 LEU B N 1
ATOM 1618 C CA . LEU B 1 67 ? 2.461 16.75 -2.041 1 98.62 67 LEU B CA 1
ATOM 1619 C C . LEU B 1 67 ? 3.699 16.656 -1.159 1 98.62 67 LEU B C 1
ATOM 1621 O O . LEU B 1 67 ? 3.713 17.156 -0.036 1 98.62 67 LEU B O 1
ATOM 1625 N N . ARG B 1 68 ? 4.66 15.992 -1.684 1 98.19 68 ARG B N 1
ATOM 1626 C CA . ARG B 1 68 ? 5.914 15.82 -0.951 1 98.19 68 ARG B CA 1
ATOM 1627 C C . ARG B 1 68 ? 6.48 17.172 -0.514 1 98.19 68 ARG B C 1
ATOM 1629 O O . ARG B 1 68 ? 6.793 17.359 0.663 1 98.19 68 ARG B O 1
ATOM 1636 N N . ILE B 1 69 ? 6.609 18.078 -1.437 1 98 69 ILE B N 1
ATOM 1637 C CA . ILE B 1 69 ? 7.168 19.391 -1.168 1 98 69 ILE B CA 1
ATOM 1638 C C . ILE B 1 69 ? 6.328 20.109 -0.111 1 98 69 ILE B C 1
ATOM 1640 O O . ILE B 1 69 ? 6.867 20.703 0.819 1 98 69 ILE B O 1
ATOM 1644 N N . GLU B 1 70 ? 4.973 20.078 -0.234 1 98.31 70 GLU B N 1
ATOM 1645 C CA . GLU B 1 70 ? 4.07 20.734 0.708 1 98.31 70 GLU B CA 1
ATOM 1646 C C . GLU B 1 70 ? 4.219 20.141 2.111 1 98.31 70 GLU B C 1
ATOM 1648 O O . GLU B 1 70 ? 4.293 20.891 3.094 1 98.31 70 GLU B O 1
ATOM 1653 N N . LEU B 1 71 ? 4.328 18.828 2.166 1 98.62 71 LEU B N 1
ATOM 1654 C CA . LEU B 1 71 ? 4.5 18.188 3.461 1 98.62 71 LEU B CA 1
ATOM 1655 C C . LEU B 1 71 ? 5.844 18.562 4.082 1 98.62 71 LEU B C 1
ATOM 1657 O O . LEU B 1 71 ? 5.926 18.812 5.285 1 98.62 71 LEU B O 1
ATOM 1661 N N . GLU B 1 72 ? 6.828 18.578 3.324 1 98.5 72 GLU B N 1
ATOM 1662 C CA . GLU B 1 72 ? 8.148 18.969 3.803 1 98.5 72 GLU B CA 1
ATOM 1663 C C . GLU B 1 72 ? 8.133 20.375 4.375 1 98.5 72 GLU B C 1
ATOM 1665 O O . GLU B 1 72 ? 8.75 20.641 5.41 1 98.5 72 GLU B O 1
ATOM 1670 N N . LYS B 1 73 ? 7.504 21.219 3.703 1 98.12 73 LYS B N 1
ATOM 1671 C CA . LYS B 1 73 ? 7.355 22.594 4.184 1 98.12 73 LYS B CA 1
ATOM 1672 C C . LYS B 1 73 ? 6.57 22.625 5.492 1 98.12 73 LYS B C 1
ATOM 1674 O O . LYS B 1 73 ? 6.977 23.297 6.441 1 98.12 73 LYS B O 1
ATOM 1679 N N . MET B 1 74 ? 5.484 21.922 5.539 1 98 74 MET B N 1
ATOM 1680 C CA . MET B 1 74 ? 4.586 21.906 6.688 1 98 74 MET B CA 1
ATOM 1681 C C . MET B 1 74 ? 5.316 21.469 7.949 1 98 74 MET B C 1
ATOM 1683 O O . MET B 1 74 ? 5.062 21.984 9.039 1 98 74 MET B O 1
ATOM 1687 N N . PHE B 1 75 ? 6.223 20.531 7.777 1 98 75 PHE B N 1
ATOM 1688 C CA . PHE B 1 75 ? 6.824 19.938 8.961 1 98 75 PHE B CA 1
ATOM 1689 C C . PHE B 1 75 ? 8.312 20.25 9.039 1 98 75 PHE B C 1
ATOM 1691 O O . PHE B 1 75 ? 9.031 19.703 9.867 1 98 75 PHE B O 1
ATOM 1698 N N . GLY B 1 76 ? 8.758 21.109 8.172 1 97.25 76 GLY B N 1
ATOM 1699 C CA . GLY B 1 76 ? 10.133 21.594 8.227 1 97.25 76 GLY B CA 1
ATOM 1700 C C . GLY B 1 76 ? 11.156 20.5 7.949 1 97.25 76 GLY B C 1
ATOM 1701 O O . GLY B 1 76 ? 12.18 20.422 8.633 1 97.25 76 GLY B O 1
ATOM 1702 N N . MET B 1 77 ? 10.945 19.578 7.008 1 95.56 77 MET B N 1
ATOM 1703 C CA . MET B 1 77 ? 11.828 18.469 6.699 1 95.56 77 MET B CA 1
ATOM 1704 C C . MET B 1 77 ? 12.242 18.484 5.23 1 95.56 77 MET B C 1
ATOM 1706 O O . MET B 1 77 ? 12.156 17.453 4.551 1 95.56 77 MET B O 1
ATOM 1710 N N . LYS B 1 78 ? 12.664 19.625 4.75 1 94.06 78 LYS B N 1
ATOM 1711 C CA . LYS B 1 78 ? 12.984 19.828 3.336 1 94.06 78 LYS B CA 1
ATOM 1712 C C . LYS B 1 78 ? 13.914 18.734 2.822 1 94.06 78 LYS B C 1
ATOM 1714 O O . LYS B 1 78 ? 14.969 18.484 3.406 1 94.06 78 LYS B O 1
ATOM 1719 N N . GLY B 1 79 ? 13.516 18.078 1.823 1 95.06 79 GLY B N 1
ATOM 1720 C CA . GLY B 1 79 ? 14.328 17.094 1.116 1 95.06 79 GLY B CA 1
ATOM 1721 C C . GLY B 1 79 ? 14.352 15.742 1.796 1 95.06 79 GLY B C 1
ATOM 1722 O O . GLY B 1 79 ? 15.141 14.867 1.416 1 95.06 79 GLY B O 1
ATOM 1723 N N . GLU B 1 80 ? 13.516 15.453 2.805 1 96.19 80 GLU B N 1
ATOM 1724 C CA . GLU B 1 80 ? 13.641 14.234 3.586 1 96.19 80 GLU B CA 1
ATOM 1725 C C . GLU B 1 80 ? 12.586 13.203 3.186 1 96.19 80 GLU B C 1
ATOM 1727 O O . GLU B 1 80 ? 12.656 12.047 3.596 1 96.19 80 GLU B O 1
ATOM 1732 N N . LEU B 1 81 ? 11.688 13.586 2.334 1 97.06 81 LEU B N 1
ATOM 1733 C CA . LEU B 1 81 ? 10.602 12.68 1.962 1 97.06 81 LEU B CA 1
ATOM 1734 C C . LEU B 1 81 ? 10.859 12.07 0.587 1 97.06 81 LEU B C 1
ATOM 1736 O O . LEU B 1 81 ? 9.93 11.922 -0.211 1 97.06 81 LEU B O 1
ATOM 1740 N N . TYR B 1 82 ? 12.062 11.719 0.322 1 93.69 82 TYR B N 1
ATOM 1741 C CA . TYR B 1 82 ? 12.398 11.039 -0.921 1 93.69 82 TYR B CA 1
ATOM 1742 C C . TYR B 1 82 ? 12.328 9.523 -0.747 1 93.69 82 TYR B C 1
ATOM 1744 O O . TYR B 1 82 ? 12.305 9.023 0.38 1 93.69 82 TYR B O 1
ATOM 1752 N N . CYS B 1 83 ? 12.172 8.844 -1.904 1 88 83 CYS B N 1
ATOM 1753 C CA . CYS B 1 83 ? 12.078 7.391 -1.89 1 88 83 CYS B CA 1
ATOM 1754 C C . CYS B 1 83 ? 13.312 6.777 -1.23 1 88 83 CYS B C 1
ATOM 1756 O O . CYS B 1 83 ? 14.445 7.102 -1.595 1 88 83 CYS B O 1
ATOM 1758 N N . GLY B 1 84 ? 13.031 5.926 -0.299 1 90.38 84 GLY B N 1
ATOM 1759 C CA . GLY B 1 84 ? 14.141 5.273 0.385 1 90.38 84 GLY B CA 1
ATOM 1760 C C . GLY B 1 84 ? 14.758 6.133 1.471 1 90.38 84 GLY B C 1
ATOM 1761 O O . GLY B 1 84 ? 15.75 5.742 2.086 1 90.38 84 GLY B O 1
ATOM 1762 N N . GLY B 1 85 ? 14.242 7.281 1.705 1 93.81 85 GLY B N 1
ATOM 1763 C CA . GLY B 1 85 ? 14.758 8.18 2.727 1 93.81 85 GLY B CA 1
ATOM 1764 C C . GLY B 1 85 ? 14.336 7.789 4.129 1 93.81 85 GLY B C 1
ATOM 1765 O O . GLY B 1 85 ? 13.789 6.707 4.344 1 93.81 85 GLY B O 1
ATOM 1766 N N . PRO B 1 86 ? 14.633 8.648 5.109 1 97.19 86 PRO B N 1
ATOM 1767 C CA . PRO B 1 86 ? 14.406 8.312 6.516 1 97.19 86 PRO B CA 1
ATOM 1768 C C . PRO B 1 86 ? 12.93 8.305 6.895 1 97.19 86 PRO B C 1
ATOM 1770 O O . PRO B 1 86 ? 12.555 7.758 7.934 1 97.19 86 PRO B O 1
ATOM 1773 N N . TRP B 1 87 ? 12.125 8.953 6.043 1 97.94 87 TRP B N 1
ATOM 1774 C CA . TRP B 1 87 ? 10.695 9.047 6.316 1 97.94 87 TRP B CA 1
ATOM 1775 C C . TRP B 1 87 ? 9.875 8.43 5.188 1 97.94 87 TRP B C 1
ATOM 1777 O O . TRP B 1 87 ? 10.312 8.422 4.035 1 97.94 87 TRP B O 1
ATOM 1787 N N . SER B 1 88 ? 8.773 7.918 5.562 1 97.44 88 SER B N 1
ATOM 1788 C CA . SER B 1 88 ? 7.793 7.383 4.617 1 97.44 88 SER B CA 1
ATOM 1789 C C . SER B 1 88 ? 6.422 8.008 4.828 1 97.44 88 SER B C 1
ATOM 1791 O O . SER B 1 88 ? 6.031 8.305 5.961 1 97.44 88 SER B O 1
ATOM 1793 N N . ILE B 1 89 ? 5.727 8.203 3.736 1 98.75 89 ILE B N 1
ATOM 1794 C CA . ILE B 1 89 ? 4.355 8.695 3.789 1 98.75 89 ILE B CA 1
ATOM 1795 C C . ILE B 1 89 ? 3.381 7.543 3.562 1 98.75 89 ILE B C 1
ATOM 1797 O O . ILE B 1 89 ? 3.473 6.832 2.559 1 98.75 89 ILE B O 1
ATOM 1801 N N . VAL B 1 90 ? 2.539 7.34 4.48 1 98.62 90 VAL B N 1
ATOM 1802 C CA . VAL B 1 90 ? 1.475 6.348 4.371 1 98.62 90 VAL B CA 1
ATOM 1803 C C . VAL B 1 90 ? 0.121 7.016 4.605 1 98.62 90 VAL B C 1
ATOM 1805 O O . VAL B 1 90 ? 0.057 8.188 4.992 1 98.62 90 VAL B O 1
ATOM 1808 N N . PHE B 1 91 ? -0.918 6.32 4.285 1 98.62 91 PHE B N 1
ATOM 1809 C CA . PHE B 1 91 ? -2.234 6.926 4.449 1 98.62 91 PHE B CA 1
ATOM 1810 C C . PHE B 1 91 ? -3.291 5.859 4.715 1 98.62 91 PHE B C 1
ATOM 1812 O O . PHE B 1 91 ? -3.084 4.68 4.41 1 98.62 91 PHE B O 1
ATOM 1819 N N . ILE B 1 92 ? -4.336 6.305 5.344 1 98.31 92 ILE B N 1
ATOM 1820 C CA . ILE B 1 92 ? -5.547 5.496 5.453 1 98.31 92 ILE B CA 1
ATOM 1821 C C . ILE B 1 92 ? -6.461 5.77 4.262 1 98.31 92 ILE B C 1
ATOM 1823 O O . ILE B 1 92 ? -6.785 6.922 3.973 1 98.31 92 ILE B O 1
ATOM 1827 N N . ASP B 1 93 ? -6.875 4.684 3.619 1 96.88 93 ASP B N 1
ATOM 1828 C CA . ASP B 1 93 ? -7.758 4.887 2.475 1 96.88 93 ASP B CA 1
ATOM 1829 C C . ASP B 1 93 ? -9.227 4.828 2.895 1 96.88 93 ASP B C 1
ATOM 1831 O O . ASP B 1 93 ? -9.531 4.812 4.086 1 96.88 93 ASP B O 1
ATOM 1835 N N . ASP B 1 94 ? -10.156 4.863 1.9 1 94.94 94 ASP B N 1
ATOM 1836 C CA . ASP B 1 94 ? -11.594 4.93 2.145 1 94.94 94 ASP B CA 1
ATOM 1837 C C . ASP B 1 94 ? -12.117 3.613 2.723 1 94.94 94 ASP B C 1
ATOM 1839 O O . ASP B 1 94 ? -13.219 3.562 3.268 1 94.94 94 ASP B O 1
ATOM 1843 N N . GLU B 1 95 ? -11.266 2.525 2.68 1 94.56 95 GLU B N 1
ATOM 1844 C CA . GLU B 1 95 ? -11.641 1.231 3.242 1 94.56 95 GLU B CA 1
ATOM 1845 C C . GLU B 1 95 ? -11.023 1.031 4.625 1 94.56 95 GLU B C 1
ATOM 1847 O O . GLU B 1 95 ? -11.266 0.013 5.273 1 94.56 95 GLU B O 1
ATOM 1852 N N . GLY B 1 96 ? -10.234 1.953 5 1 96.31 96 GLY B N 1
ATOM 1853 C CA . GLY B 1 96 ? -9.641 1.9 6.324 1 96.31 96 GLY B CA 1
ATOM 1854 C C . GLY B 1 96 ? -8.297 1.189 6.352 1 96.31 96 GLY B C 1
ATOM 1855 O O . GLY B 1 96 ? -7.742 0.948 7.422 1 96.31 96 GLY B O 1
ATOM 1856 N N . ASP B 1 97 ? -7.789 0.785 5.215 1 96.56 97 ASP B N 1
ATOM 1857 C CA . ASP B 1 97 ? -6.477 0.151 5.109 1 96.56 97 ASP B CA 1
ATOM 1858 C C . ASP B 1 97 ? -5.363 1.195 5.082 1 96.56 97 ASP B C 1
ATOM 1860 O O . ASP B 1 97 ? -5.508 2.248 4.457 1 96.56 97 ASP B O 1
ATOM 1864 N N . MET B 1 98 ? -4.277 0.892 5.742 1 97.69 98 MET B N 1
ATOM 1865 C CA . MET B 1 98 ? -3.088 1.727 5.609 1 97.69 98 MET B CA 1
ATOM 1866 C C . MET B 1 98 ? -2.312 1.37 4.344 1 97.69 98 MET B C 1
ATOM 1868 O O . MET B 1 98 ? -1.961 0.208 4.133 1 97.69 98 MET B O 1
ATOM 1872 N N . MET B 1 99 ? -2.068 2.342 3.523 1 98.19 99 MET B N 1
ATOM 1873 C CA . MET B 1 99 ? -1.459 2.18 2.207 1 98.19 99 MET B CA 1
ATOM 1874 C C . MET B 1 99 ? -0.188 3.016 2.09 1 98.19 99 MET B C 1
ATOM 1876 O O . MET B 1 99 ? -0.109 4.113 2.643 1 98.19 99 MET B O 1
ATOM 1880 N N . LEU B 1 100 ? 0.759 2.48 1.333 1 97.75 100 LEU B N 1
ATOM 1881 C CA . LEU B 1 100 ? 1.901 3.312 0.971 1 97.75 100 LEU B CA 1
ATOM 1882 C C . LEU B 1 100 ? 1.505 4.355 -0.067 1 97.75 100 LEU B C 1
ATOM 1884 O O . LEU B 1 100 ? 0.815 4.039 -1.039 1 97.75 100 LEU B O 1
ATOM 1888 N N . VAL B 1 101 ? 1.907 5.574 0.177 1 98.19 101 VAL B N 1
ATOM 1889 C CA . VAL B 1 101 ? 1.637 6.637 -0.783 1 98.19 101 VAL B CA 1
ATOM 1890 C C . VAL B 1 101 ? 2.467 6.418 -2.045 1 98.19 101 VAL B C 1
ATOM 1892 O O . VAL B 1 101 ? 3.65 6.078 -1.966 1 98.19 101 VAL B O 1
ATOM 1895 N N . GLY B 1 102 ? 1.883 6.617 -3.238 1 97.38 102 GLY B N 1
ATOM 1896 C CA . GLY B 1 102 ? 2.656 6.66 -4.469 1 97.38 102 GLY B CA 1
ATOM 1897 C C . GLY B 1 102 ? 2.256 5.582 -5.461 1 97.38 102 GLY B C 1
ATOM 1898 O O . GLY B 1 102 ? 2.605 5.66 -6.641 1 97.38 102 GLY B O 1
ATOM 1899 N N . ASP B 1 103 ? 1.451 4.633 -4.984 1 97 103 ASP B N 1
ATOM 1900 C CA . ASP B 1 103 ? 1.118 3.521 -5.867 1 97 103 ASP B CA 1
ATOM 1901 C C . ASP B 1 103 ? -0.073 3.865 -6.758 1 97 103 ASP B C 1
ATOM 1903 O O . ASP B 1 103 ? -0.134 3.438 -7.914 1 97 103 ASP B O 1
ATOM 1907 N N . ASP B 1 104 ? -0.964 4.594 -6.359 1 97.31 104 ASP B N 1
ATOM 1908 C CA . ASP B 1 104 ? -2.178 4.938 -7.09 1 97.31 104 ASP B CA 1
ATOM 1909 C C . ASP B 1 104 ? -1.967 6.18 -7.953 1 97.31 104 ASP B C 1
ATOM 1911 O O . ASP B 1 104 ? -1.176 7.059 -7.602 1 97.31 104 ASP B O 1
ATOM 1915 N N . PRO B 1 105 ? -2.699 6.246 -9.055 1 96.88 105 PRO B N 1
ATOM 1916 C CA . PRO B 1 105 ? -2.699 7.543 -9.734 1 96.88 105 PRO B CA 1
ATOM 1917 C C . PRO B 1 105 ? -3.164 8.688 -8.836 1 96.88 105 PRO B C 1
ATOM 1919 O O . PRO B 1 105 ? -4.051 8.492 -8 1 96.88 105 PRO B O 1
ATOM 1922 N N . TRP B 1 106 ? -2.693 9.852 -9.086 1 97.75 106 TRP B N 1
ATOM 1923 C CA . TRP B 1 106 ? -2.908 11.008 -8.227 1 97.75 106 TRP B CA 1
ATOM 1924 C C . TRP B 1 106 ? -4.395 11.273 -8.031 1 97.75 106 TRP B C 1
ATOM 1926 O O . TRP B 1 106 ? -4.855 11.469 -6.902 1 97.75 106 TRP B O 1
ATOM 1936 N N . VAL B 1 107 ? -5.156 11.281 -9.133 1 96.88 107 VAL B N 1
ATOM 1937 C CA . VAL B 1 107 ? -6.582 11.578 -9.094 1 96.88 107 VAL B CA 1
ATOM 1938 C C . VAL B 1 107 ? -7.293 10.57 -8.188 1 96.88 107 VAL B C 1
ATOM 1940 O O . VAL B 1 107 ? -8.164 10.945 -7.398 1 96.88 107 VAL B O 1
ATOM 1943 N N . GLU B 1 108 ? -6.902 9.328 -8.273 1 97.19 108 GLU B N 1
ATOM 1944 C CA . GLU B 1 108 ? -7.496 8.289 -7.445 1 97.19 108 GLU B CA 1
ATOM 1945 C C . GLU B 1 108 ? -7.074 8.438 -5.984 1 97.19 108 GLU B C 1
ATOM 1947 O O . GLU B 1 108 ? -7.887 8.273 -5.078 1 97.19 108 GLU B O 1
ATOM 1952 N N . PHE B 1 109 ? -5.758 8.719 -5.738 1 97.62 109 PHE B N 1
ATOM 1953 C CA . PHE B 1 109 ? -5.273 8.969 -4.387 1 97.62 109 PHE B CA 1
ATOM 1954 C C . PHE B 1 109 ? -6.117 10.039 -3.697 1 97.62 109 PHE B C 1
ATOM 1956 O O . PHE B 1 109 ? -6.527 9.867 -2.549 1 97.62 109 PHE B O 1
ATOM 1963 N N . CYS B 1 110 ? -6.473 11.078 -4.395 1 97.56 110 CYS B N 1
ATOM 1964 C CA . CYS B 1 110 ? -7.207 12.203 -3.83 1 97.56 110 CYS B CA 1
ATOM 1965 C C . CYS B 1 110 ? -8.617 11.781 -3.422 1 97.56 110 CYS B C 1
ATOM 1967 O O . CYS B 1 110 ? -9.203 12.359 -2.506 1 97.56 110 CYS B O 1
ATOM 1969 N N . LYS B 1 111 ? -9.109 10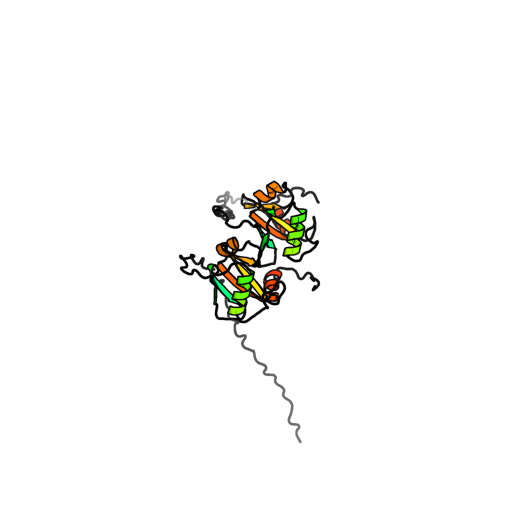.852 -4.117 1 96.12 111 LYS B N 1
ATOM 1970 C CA . LYS B 1 111 ? -10.453 10.367 -3.797 1 96.12 111 LYS B CA 1
ATOM 1971 C C . LYS B 1 111 ? -10.406 9.344 -2.666 1 96.12 111 LYS B C 1
ATOM 1973 O O . LYS B 1 111 ? -11.391 9.18 -1.936 1 96.12 111 LYS B O 1
ATOM 1978 N N . LEU B 1 112 ? -9.273 8.648 -2.457 1 96.5 112 LEU B N 1
ATOM 1979 C CA . LEU B 1 112 ? -9.172 7.504 -1.554 1 96.5 112 LEU B CA 1
ATOM 1980 C C . LEU B 1 112 ? -8.688 7.941 -0.177 1 96.5 112 LEU B C 1
ATOM 1982 O O . LEU B 1 112 ? -9.07 7.355 0.838 1 96.5 112 LEU B O 1
ATOM 1986 N N . VAL B 1 113 ? -7.887 8.984 -0.067 1 97.94 113 VAL B N 1
ATOM 1987 C CA . VAL B 1 113 ? -7.121 9.297 1.135 1 97.94 113 VAL B CA 1
ATOM 1988 C C . VAL B 1 113 ? -8.047 9.875 2.201 1 97.94 113 VAL B C 1
ATOM 1990 O O . VAL B 1 113 ? -8.844 10.773 1.92 1 97.94 113 VAL B O 1
ATOM 1993 N N . ARG B 1 114 ? -7.906 9.352 3.371 1 97.62 114 ARG B N 1
ATOM 1994 C CA . ARG B 1 114 ? -8.68 9.875 4.496 1 97.62 114 ARG B CA 1
ATOM 1995 C C . ARG B 1 114 ? -7.77 10.562 5.512 1 97.62 114 ARG B C 1
ATOM 1997 O O . ARG B 1 114 ? -8.172 11.539 6.152 1 97.62 114 ARG B O 1
ATOM 2004 N N . LYS B 1 115 ? -6.594 10.055 5.629 1 98.56 115 LYS B N 1
ATOM 2005 C CA . LYS B 1 115 ? -5.598 10.625 6.527 1 98.56 115 LYS B CA 1
ATOM 2006 C C . LYS B 1 115 ? -4.184 10.242 6.102 1 98.56 115 LYS B C 1
ATOM 2008 O O . LYS B 1 115 ? -3.938 9.102 5.703 1 98.56 115 LYS B O 1
ATOM 2013 N N . ILE B 1 116 ? -3.301 11.234 6.223 1 98.88 116 ILE B N 1
ATOM 2014 C CA . ILE B 1 116 ? -1.907 11 5.859 1 98.88 116 ILE B CA 1
ATOM 2015 C C . ILE B 1 116 ? -1.051 10.914 7.121 1 98.88 116 ILE B C 1
ATOM 2017 O O . ILE B 1 116 ? -1.234 11.703 8.055 1 98.88 116 ILE B O 1
ATOM 2021 N N . TYR B 1 117 ? -0.154 9.992 7.066 1 98.75 117 TYR B N 1
ATOM 2022 C CA . TYR B 1 117 ? 0.832 9.828 8.133 1 98.75 117 TYR B CA 1
ATOM 2023 C C . TYR B 1 117 ? 2.248 9.914 7.578 1 98.75 117 TYR B C 1
ATOM 2025 O O . TYR B 1 117 ? 2.531 9.391 6.492 1 98.75 117 TYR B O 1
ATOM 2033 N N . ILE B 1 118 ? 3.045 10.531 8.336 1 98.75 118 ILE B N 1
ATOM 2034 C CA . ILE B 1 118 ? 4.48 10.508 8.078 1 98.75 118 ILE B CA 1
ATOM 2035 C C . ILE B 1 118 ? 5.203 9.789 9.211 1 98.75 118 ILE B C 1
ATOM 2037 O O . ILE B 1 118 ? 5.234 10.273 10.344 1 98.75 118 ILE B O 1
ATOM 2041 N N . TYR B 1 119 ? 5.73 8.672 8.891 1 98.31 119 TYR B N 1
ATOM 2042 C CA . TYR B 1 119 ? 6.477 7.844 9.828 1 98.31 119 TYR B CA 1
ATOM 2043 C C . TYR B 1 119 ? 7.914 7.652 9.367 1 98.31 119 TYR B C 1
ATOM 2045 O O . TYR B 1 119 ? 8.203 7.75 8.172 1 98.31 119 TYR B O 1
ATOM 2053 N N . SER B 1 120 ? 8.734 7.402 10.391 1 97.94 120 SER B N 1
ATOM 2054 C CA . SER B 1 120 ? 10.055 6.957 9.969 1 97.94 120 SER B CA 1
ATOM 2055 C C . SER B 1 120 ? 9.969 5.688 9.125 1 97.94 120 SER B C 1
ATOM 2057 O O . SER B 1 120 ? 9.117 4.836 9.367 1 97.94 120 SER B O 1
ATOM 2059 N N . THR B 1 121 ? 10.844 5.59 8.188 1 96.56 121 THR B N 1
ATOM 2060 C CA . THR B 1 121 ? 10.898 4.398 7.355 1 96.56 121 THR B CA 1
ATOM 2061 C C . THR B 1 121 ? 11.117 3.15 8.203 1 96.56 121 THR B C 1
ATOM 2063 O O . THR B 1 121 ? 10.547 2.094 7.93 1 96.56 121 THR B O 1
ATOM 2066 N N . GLU B 1 122 ? 11.922 3.307 9.266 1 94.88 122 GLU B N 1
ATOM 2067 C CA . GLU B 1 122 ? 12.141 2.207 10.195 1 94.88 122 GLU B CA 1
ATOM 2068 C C . GLU B 1 122 ? 10.836 1.771 10.859 1 94.88 122 GLU B C 1
ATOM 2070 O O . GLU B 1 122 ? 10.57 0.574 10.992 1 94.88 122 GLU B O 1
ATOM 2075 N N . LYS B 1 123 ? 10.07 2.676 11.289 1 95.38 123 LYS B N 1
ATOM 2076 C CA . LYS B 1 123 ? 8.789 2.354 11.914 1 95.38 123 LYS B CA 1
ATOM 2077 C C . LYS B 1 123 ? 7.867 1.632 10.938 1 95.38 123 LYS B C 1
ATOM 2079 O O . LYS B 1 123 ? 7.188 0.673 11.312 1 95.38 123 LYS B O 1
ATOM 2084 N N . VAL B 1 124 ? 7.836 2.123 9.766 1 95.5 124 VAL B N 1
ATOM 2085 C CA . VAL B 1 124 ? 6.988 1.501 8.758 1 95.5 124 VAL B CA 1
ATOM 2086 C C . VAL B 1 124 ? 7.41 0.048 8.555 1 95.5 124 VAL B C 1
ATOM 2088 O O . VAL B 1 124 ? 6.559 -0.839 8.438 1 95.5 124 VAL B O 1
ATOM 2091 N N . LYS B 1 125 ? 8.695 -0.216 8.547 1 92.25 125 LYS B N 1
ATOM 2092 C CA . LYS B 1 125 ? 9.219 -1.575 8.43 1 92.25 125 LYS B CA 1
ATOM 2093 C C . LYS B 1 125 ? 8.805 -2.43 9.617 1 92.25 125 LYS B C 1
ATOM 2095 O O . LYS B 1 125 ? 8.422 -3.592 9.453 1 92.25 125 LYS B O 1
ATOM 2100 N N . LYS B 1 126 ? 8.883 -1.85 10.797 1 90.62 126 LYS B N 1
ATOM 2101 C CA . LYS B 1 126 ? 8.539 -2.574 12.016 1 90.62 126 LYS B CA 1
ATOM 2102 C C . LYS B 1 126 ? 7.043 -2.883 12.07 1 90.62 126 LYS B C 1
ATOM 2104 O O . LYS B 1 126 ? 6.641 -3.934 12.57 1 90.62 126 LYS B O 1
ATOM 2109 N N . MET B 1 127 ? 6.266 -1.944 11.664 1 88.75 127 MET B N 1
ATOM 2110 C CA . MET B 1 127 ? 4.828 -2.189 11.562 1 88.75 127 MET B CA 1
ATOM 2111 C C . MET B 1 127 ? 4.543 -3.4 10.688 1 88.75 127 MET B C 1
ATOM 2113 O O . MET B 1 127 ? 3.566 -4.117 10.914 1 88.75 127 MET B O 1
ATOM 2117 N N . SER B 1 128 ? 5.465 -3.574 9.82 1 78.75 128 SER B N 1
ATOM 2118 C CA . SER B 1 128 ? 5.297 -4.621 8.82 1 78.75 128 SER B CA 1
ATOM 2119 C C . SER B 1 128 ? 5.883 -5.945 9.305 1 78.75 128 SER B C 1
ATOM 2121 O O . SER B 1 128 ? 5.453 -7.016 8.867 1 78.75 128 SER B O 1
ATOM 2123 N N . SER B 1 129 ? 6.98 -5.988 10 1 67.06 129 SER B N 1
ATOM 2124 C CA . SER B 1 129 ? 7.676 -7.188 10.453 1 67.06 129 SER B CA 1
ATOM 2125 C C . SER B 1 129 ? 6.996 -7.805 11.664 1 67.06 129 SER B C 1
ATOM 2127 O O . SER B 1 129 ? 7.262 -8.953 12.023 1 67.06 129 SER B O 1
ATOM 2129 N N . SER B 1 130 ? 6.371 -7.051 12.391 1 53.16 130 SER B N 1
ATOM 2130 C CA . SER B 1 130 ? 5.996 -7.629 13.672 1 53.16 130 SER B CA 1
ATOM 2131 C C . SER B 1 130 ? 5.488 -9.055 13.508 1 53.16 130 SER B C 1
ATOM 2133 O O . SER B 1 130 ? 5.367 -9.797 14.492 1 53.16 130 SER B O 1
ATOM 2135 N N . CYS B 1 131 ? 5.051 -9.359 12.367 1 46.09 131 CYS B N 1
ATOM 2136 C CA . CYS B 1 131 ? 4.648 -10.766 12.367 1 46.09 131 CYS B CA 1
ATOM 2137 C C . CYS B 1 131 ? 5.75 -11.648 11.789 1 46.09 131 CYS B C 1
ATOM 2139 O O . CYS B 1 131 ? 5.539 -12.836 11.555 1 46.09 131 CYS B O 1
ATOM 2141 N N . LYS B 1 132 ? 6.777 -10.867 11.062 1 44.81 132 LYS B N 1
ATOM 2142 C CA . LYS B 1 132 ? 7.75 -11.734 10.391 1 44.81 132 LYS B CA 1
ATOM 2143 C C . LYS B 1 132 ? 8.531 -12.562 11.398 1 44.81 132 LYS B C 1
ATOM 2145 O O . LYS B 1 132 ? 8.797 -12.109 12.516 1 44.81 132 LYS B O 1
ATOM 2150 N N . HIS B 1 133 ? 8.352 -13.766 11.281 1 40.78 133 HIS B N 1
ATOM 2151 C CA . HIS B 1 133 ? 9.398 -14.578 11.883 1 40.78 133 HIS B CA 1
ATOM 2152 C C . HIS B 1 133 ? 10.781 -14.055 11.508 1 40.78 133 HIS B C 1
ATOM 2154 O O . HIS B 1 133 ? 10.984 -13.57 10.391 1 40.78 133 HIS B O 1
ATOM 2160 N N . PRO B 1 134 ? 11.75 -13.766 12.445 1 37.09 134 PRO B N 1
ATOM 2161 C CA . PRO B 1 134 ? 13.133 -13.289 12.328 1 37.09 134 PRO B CA 1
ATOM 2162 C C . PRO B 1 134 ? 13.836 -13.836 11.086 1 37.09 134 PRO B C 1
ATOM 2164 O O . PRO B 1 134 ? 14.461 -14.898 11.141 1 37.09 134 PRO B O 1
ATOM 2167 N N . SER B 1 135 ? 13.297 -14.039 9.938 1 35.56 135 SE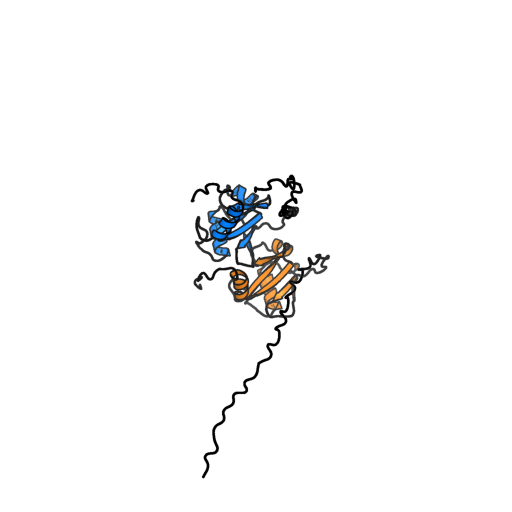R B N 1
ATOM 2168 C CA . SER B 1 135 ? 14.367 -14.477 9.047 1 35.56 135 SER B CA 1
ATOM 2169 C C . SER B 1 135 ? 15.328 -13.328 8.727 1 35.56 135 SER B C 1
ATOM 2171 O O . SER B 1 135 ? 14.922 -12.172 8.688 1 35.56 135 SER B O 1
ATOM 2173 N N . SER B 1 136 ? 16.656 -13.406 8.836 1 33.53 136 SER B N 1
ATOM 2174 C CA . SER B 1 136 ? 17.859 -12.602 8.633 1 33.53 136 SER B CA 1
ATOM 2175 C C . SER B 1 136 ? 17.828 -11.875 7.297 1 33.53 136 SER B C 1
ATOM 2177 O O . SER B 1 136 ? 17.953 -12.492 6.238 1 33.53 136 SER B O 1
ATOM 2179 N N . TYR B 1 137 ? 16.969 -10.961 7.012 1 33.72 137 TYR B N 1
ATOM 2180 C CA . TYR B 1 137 ? 17.094 -10.219 5.758 1 33.72 137 TYR B CA 1
ATOM 2181 C C . TYR B 1 137 ? 18.406 -9.43 5.723 1 33.72 137 TYR B C 1
ATOM 2183 O O . TYR B 1 137 ? 18.781 -8.797 6.715 1 33.72 137 TYR B O 1
ATOM 2191 N N . VAL B 1 138 ? 19.266 -9.727 4.867 1 30.06 138 VAL B N 1
ATOM 2192 C CA . VAL B 1 138 ? 20.547 -9.086 4.582 1 30.06 138 VAL B CA 1
ATOM 2193 C C . VAL B 1 138 ? 20.328 -7.633 4.184 1 30.06 138 VAL B C 1
ATOM 2195 O O . VAL B 1 138 ? 19.469 -7.34 3.34 1 30.06 138 VAL B O 1
ATOM 2198 N N . GLU B 1 139 ? 20.641 -6.594 5.039 1 34.28 139 GLU B N 1
ATOM 2199 C CA . GLU B 1 139 ? 20.797 -5.148 4.895 1 34.28 139 GLU B CA 1
ATOM 2200 C C . GLU B 1 139 ? 21.391 -4.793 3.529 1 34.28 139 GLU B C 1
ATOM 2202 O O . GLU B 1 139 ? 22.422 -5.332 3.129 1 34.28 139 GLU B O 1
ATOM 2207 N N . CYS B 1 140 ? 20.5 -4.281 2.545 1 24.42 140 CYS B N 1
ATOM 2208 C CA . CYS B 1 140 ? 21.203 -3.658 1.429 1 24.42 140 CYS B CA 1
ATOM 2209 C C . CYS B 1 140 ? 21.828 -2.338 1.851 1 24.42 140 CYS B C 1
ATOM 2211 O O . CYS B 1 140 ? 21.266 -1.604 2.662 1 24.42 140 CYS B O 1
#

Solvent-accessible surface area (backbone atoms only — not comparable to full-atom values): 17650 Å² total; per-residue (Å²): 138,92,74,89,75,72,88,78,89,84,79,82,68,82,82,85,77,74,76,75,75,70,77,69,74,68,71,68,74,70,67,74,62,70,80,57,82,67,79,63,86,47,37,42,35,41,41,69,32,36,57,58,25,43,46,44,60,65,88,79,45,88,38,65,68,48,46,46,54,51,51,18,61,74,69,70,39,76,87,40,72,41,90,87,36,68,33,38,54,31,27,28,32,81,84,68,48,81,40,70,68,81,79,57,60,58,74,57,42,68,72,32,57,59,34,40,35,36,35,44,35,67,57,51,50,53,64,51,45,75,66,50,65,93,71,85,76,79,84,126,137,89,79,86,79,80,89,73,87,76,79,78,81,82,82,79,78,74,79,75,75,75,77,74,75,70,75,71,74,79,67,75,68,72,81,59,88,68,83,66,83,48,39,43,34,41,42,68,96,48,91,70,66,49,70,45,59,64,87,82,44,89,41,64,69,50,47,46,53,53,51,19,62,75,70,71,40,77,88,39,71,40,92,91,36,69,33,38,53,32,27,28,33,79,85,67,47,41,29,50,66,80,55,58,59,57,75,50,43,69,72,31,56,60,34,36,35,37,34,42,36,67,54,55,49,48,56,16,36,74,58,48,70,87,67,86,73,81,83,128

InterPro domains:
  IPR033389 AUX/IAA domain [PF02309] (26-76)
  IPR033389 AUX/IAA domain [PF02309] (86-120)
  IPR044835 Auxin response factor [PTHR31384] (22-128)
  IPR053793 PB1-like domain [PS51745] (40-121)

Radius of gyration: 30.55 Å; Cα contacts (8 Å, |Δi|>4): 301; chains: 2; bounding box: 77×95×99 Å

Nearest PDB structures (foldseek):
  4chk-assembly1_A  TM=8.804E-01  e=2.493E-10  Arabidopsis thaliana
  4chk-assembly6_G  TM=9.081E-01  e=5.080E-10  Arabidopsis thaliana
  4chk-assembly1_E  TM=9.056E-01  e=7.491E-10  Arabidopsis thaliana
  4chk-assembly6_B-4  TM=8.946E-01  e=2.110E-09  Arabidopsis thaliana
  4chk-assembly4_H  TM=8.302E-01  e=4.893E-09  Arabidopsis thaliana

pLDDT: mean 73.59, std 31.09, range [20.08, 98.88]

Sequence (280 aa):
MPVASHIDQNPRTSKGHKQVASKTVTQGMQAKQGYETCIRRRVKVHMQGIAVDRAVDLTALKGYDDLRIELEKMFGMKGELYCGGPWSIVFIDDEGDMMLVGDDPWVEFCKLVRKIYIYSTEKVKKMSSSCKHPSSYVECMPVASHIDQNPRTSKGHKQVASKTVTQGMQAKQGYETCIRRRVKVHMQGIAVDRAVDLTALKGYDDLRIELEKMFGMKGELYCGGPWSIVFIDDEGDMMLVGDDPWVEFCKLVRKIYIYSTEKVKKMSSSCKHPSSYVEC

Secondary structure (DSSP, 8-state):
-----------------------------------------SEEEEETT-SSBEEE-GGG--SHHHHHHHHHHHHT-TT--STTSSEEEEEE-TTS-EEETTSS-HHHHHHH-SEEEEEEHHHHHHHHHSS--S------/-----------------------------------------SEEEEETT-SS-EEE-GGG--SHHHHHHHHHHHHT-TT--STTSSEEEEEE-TTS-EEETTSS-HHHHHHH-SEEEEEEHHHHHHHHHTTS--------

Organism: Hibiscus syriacus (NCBI:txid106335)